Protein AF-S4MXN9-F1 (afdb_monomer_lite)

Sequence (369 aa):
MLCYDVYTMVGDQALLIYEQALRDRFMEWCAGTITFRLTQAPDVCYTVSSYDDVKKCADRMARQRAKLVVATHAIDFNGMLHGLRLWARAAGLLRGRRSRAVEDALAKLRNYVAHPSGHHVDTPVGAARMVRDLAELINQLWGQATPNGRLYPAPLRREIAVLSWNGSGRTRMEPADALTVPDPVEDQEDDEYQHVVVRAIPFVPGSRWDDAHWAEYDTRYETTRFPTDYLWGPGTREQARAWLEQERPEGDSVDFTDRVFL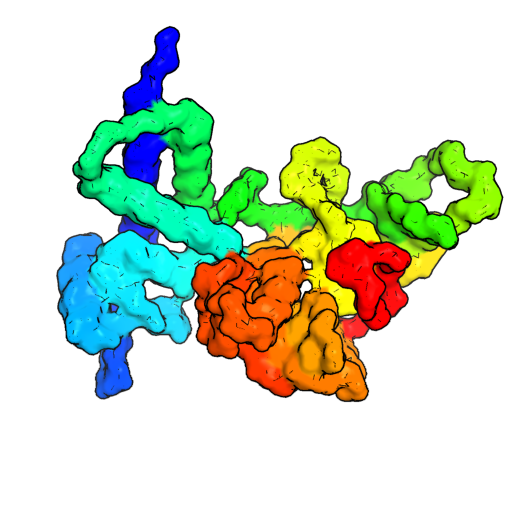VQDHERLLPPMRPAVAAGLPDNERVGIWHAVRADFPDDAFTHVRGSADRSAGHARRPGDCSACSAEVLGFGSYDEALRAAAAALGPIRAVQLPSVRLPSSTFWPDRP

Radius of gyration: 24.39 Å; chains: 1; bounding box: 67×42×76 Å

Secondary structure (DSSP, 8-state):
---HHHHHHHHHHHHHHHHHHHHHHHHHHHTTEEEEEETTEEEEEEE-SSHHHHHHHHHHHHHTT-EEEETTEEE---SSHHHHHHHHHHTT-S--STHHHHHHHHHHHHHHHHS--S-----HHHHHHHHHHHHHHHHHHTT-PBTT-SSSB--EEEEEEEEEEETT--EEEEEGGGGGS--TTTTSTT--EEEEEEEEPPP-TT-TT--TTGGG-BSSS--SSS--EEEEEEE-HHHHHHHHHHH-PPPEEE--SSEEEEEEEESEEPPPB-HHHHHT--GGGS-SEEEEEEESSHHHHHHHHHHHHTSSS----SSEE-SSSSEEEEEEESHHHHHHHHHHHHSSPPP------B-S--SS-TT--

pLDDT: mean 90.45, std 8.7, range [47.06, 98.56]

Structure (mmCIF, N/CA/C/O backbone):
data_AF-S4MXN9-F1
#
_entry.id   AF-S4MXN9-F1
#
loop_
_atom_site.group_PDB
_atom_site.id
_atom_site.type_symbol
_atom_site.label_atom_id
_atom_site.label_alt_id
_atom_site.label_comp_id
_atom_site.label_asym_id
_atom_site.label_entity_id
_atom_site.label_seq_id
_atom_site.pdbx_PDB_ins_code
_atom_site.Cartn_x
_atom_site.Cartn_y
_atom_site.Cartn_z
_atom_site.occupancy
_atom_site.B_iso_or_equiv
_atom_site.auth_seq_id
_atom_site.auth_comp_id
_atom_site.auth_asym_id
_atom_site.auth_atom_id
_atom_site.pdbx_PDB_model_num
ATOM 1 N N . MET A 1 1 ? -36.947 20.055 -9.563 1.00 50.12 1 MET A N 1
ATOM 2 C CA . MET A 1 1 ? -36.726 20.421 -8.149 1.00 50.12 1 MET A CA 1
ATOM 3 C C . MET A 1 1 ? -35.781 19.375 -7.571 1.00 50.12 1 MET A C 1
ATOM 5 O O . MET A 1 1 ? -36.172 18.220 -7.485 1.00 50.12 1 MET A O 1
ATOM 9 N N . LEU A 1 2 ? -34.511 19.716 -7.333 1.00 58.31 2 LEU A N 1
ATOM 10 C CA . LEU A 1 2 ? -33.557 18.790 -6.710 1.00 58.31 2 LEU A CA 1
ATOM 11 C C . LEU A 1 2 ? -33.886 18.742 -5.213 1.00 58.31 2 LEU A C 1
ATOM 13 O O . LEU A 1 2 ? -33.781 19.760 -4.536 1.00 58.31 2 LEU A O 1
ATOM 17 N N . CYS A 1 3 ? -34.360 17.597 -4.721 1.00 82.38 3 CYS A N 1
ATOM 18 C CA . CYS A 1 3 ? -34.706 17.412 -3.312 1.00 82.38 3 CYS A CA 1
ATOM 19 C C . CYS A 1 3 ? -33.425 17.159 -2.507 1.00 82.38 3 CYS A C 1
ATOM 21 O O . CYS A 1 3 ? -33.085 16.020 -2.198 1.00 82.38 3 CYS A O 1
ATOM 23 N N . TYR A 1 4 ? -32.667 18.229 -2.258 1.00 86.38 4 TYR A N 1
ATOM 24 C CA . TYR A 1 4 ? -31.385 18.168 -1.556 1.00 86.38 4 TYR A CA 1
ATOM 25 C C . TYR A 1 4 ? -31.504 17.564 -0.149 1.00 86.38 4 TYR A C 1
ATOM 27 O O . TYR A 1 4 ? -30.614 16.827 0.260 1.00 86.38 4 TYR A O 1
ATOM 35 N N . ASP A 1 5 ? -32.643 17.743 0.523 1.00 86.31 5 ASP A N 1
ATOM 36 C CA . ASP A 1 5 ? -32.915 17.153 1.840 1.00 86.31 5 ASP A CA 1
ATOM 37 C C . ASP A 1 5 ? -32.828 15.622 1.840 1.00 86.31 5 ASP A C 1
ATOM 39 O O . ASP A 1 5 ? -32.256 15.031 2.753 1.00 86.31 5 ASP A O 1
ATOM 43 N N . VAL A 1 6 ? -33.329 14.964 0.786 1.00 88.31 6 VAL A N 1
ATOM 44 C CA . VAL A 1 6 ? -33.250 13.499 0.661 1.00 88.31 6 VAL A CA 1
ATOM 45 C C . VAL A 1 6 ? -31.797 13.046 0.537 1.00 88.31 6 VAL A C 1
ATOM 47 O O . VAL A 1 6 ? -31.412 12.049 1.142 1.00 88.31 6 VAL A O 1
ATOM 50 N N . TYR A 1 7 ? -30.967 13.779 -0.208 1.00 89.00 7 TYR A N 1
ATOM 51 C CA . TYR A 1 7 ? -29.549 13.443 -0.347 1.00 89.00 7 TYR A CA 1
ATOM 52 C C . TYR A 1 7 ? -28.784 13.660 0.960 1.00 89.00 7 TYR A C 1
ATOM 54 O O . TYR A 1 7 ? -27.993 12.795 1.332 1.00 89.00 7 TYR A O 1
ATOM 62 N N . THR A 1 8 ? -29.080 14.738 1.693 1.00 87.56 8 THR A N 1
ATOM 63 C CA . THR A 1 8 ? -28.552 14.966 3.046 1.00 87.56 8 THR A CA 1
ATOM 64 C C . THR A 1 8 ? -28.902 13.806 3.975 1.00 87.56 8 THR A C 1
ATOM 66 O O . THR A 1 8 ? -28.012 13.228 4.593 1.00 87.56 8 THR A O 1
ATOM 69 N N . MET A 1 9 ? -30.172 13.384 4.006 1.00 89.25 9 MET A N 1
ATOM 70 C CA . MET A 1 9 ? -30.610 12.254 4.832 1.00 89.25 9 MET A CA 1
ATOM 71 C C . MET A 1 9 ? -29.883 10.951 4.477 1.00 89.25 9 MET A C 1
ATOM 73 O O . MET A 1 9 ? -29.493 10.201 5.369 1.00 89.25 9 MET A O 1
ATOM 77 N N . VAL A 1 10 ? -29.685 10.672 3.185 1.00 89.12 10 VAL A N 1
ATOM 78 C CA . VAL A 1 10 ? -28.957 9.476 2.730 1.00 89.12 10 VAL A CA 1
ATOM 79 C C . VAL A 1 10 ? -27.485 9.526 3.152 1.00 89.12 10 VAL A C 1
ATOM 81 O O . VAL A 1 10 ? -26.964 8.524 3.645 1.00 89.12 10 VAL A O 1
ATOM 84 N N . GLY A 1 11 ? -26.818 10.672 2.985 1.00 86.62 11 GLY A N 1
ATOM 85 C CA . GLY A 1 11 ? -25.425 10.862 3.399 1.00 86.62 11 GLY A CA 1
ATOM 86 C C . GLY A 1 11 ? -25.236 10.702 4.910 1.00 86.62 11 GLY A C 1
ATOM 87 O O . GLY A 1 11 ? -24.350 9.966 5.352 1.00 86.62 11 GLY A O 1
ATOM 88 N N . ASP A 1 12 ? -26.117 11.312 5.700 1.00 88.94 12 ASP A N 1
ATOM 89 C CA . ASP A 1 12 ? -26.099 11.229 7.161 1.00 88.94 12 ASP A CA 1
ATOM 90 C C . ASP A 1 12 ? -26.354 9.797 7.648 1.00 88.94 12 ASP A C 1
ATOM 92 O O . ASP A 1 12 ? -25.627 9.280 8.503 1.00 88.94 12 ASP A O 1
ATOM 96 N N . GLN A 1 13 ? -27.333 9.106 7.056 1.00 89.00 13 GLN A N 1
ATOM 97 C CA . GLN A 1 13 ? -27.624 7.713 7.388 1.00 89.00 13 GLN A CA 1
ATOM 98 C C . GLN A 1 13 ? -26.439 6.793 7.064 1.00 89.00 13 GLN A C 1
ATOM 100 O O . GLN A 1 13 ? -26.126 5.896 7.850 1.00 89.00 13 GLN A O 1
ATOM 105 N N . ALA A 1 14 ? -25.738 7.021 5.948 1.00 89.56 14 ALA A N 1
ATOM 106 C CA . ALA A 1 14 ? -24.536 6.264 5.604 1.00 89.56 14 ALA A CA 1
ATOM 107 C C . ALA A 1 14 ? -23.430 6.427 6.669 1.00 89.56 14 ALA A C 1
ATOM 109 O O . ALA A 1 14 ? -22.793 5.449 7.069 1.00 89.56 14 ALA A O 1
ATOM 110 N N . LEU A 1 15 ? -23.244 7.637 7.203 1.00 87.19 15 LEU A N 1
ATOM 111 C CA . LEU A 1 15 ? -22.280 7.895 8.279 1.00 87.19 15 LEU A CA 1
ATOM 112 C C . LEU A 1 15 ? -22.644 7.196 9.599 1.00 87.19 15 LEU A C 1
ATOM 114 O O . LEU A 1 15 ? -21.746 6.821 10.354 1.00 87.19 15 LEU A O 1
ATOM 118 N N . LEU A 1 16 ? -23.931 6.990 9.887 1.00 88.56 16 LEU A N 1
ATOM 119 C CA . LEU A 1 16 ? -24.368 6.212 11.053 1.00 88.56 16 LEU A CA 1
ATOM 120 C C . LEU A 1 16 ? -24.145 4.706 10.852 1.00 88.56 16 LEU A C 1
ATOM 122 O O . LEU A 1 16 ? -23.663 4.028 11.763 1.00 88.56 16 LEU A O 1
ATOM 126 N N . ILE A 1 17 ? -24.423 4.191 9.649 1.00 91.62 17 ILE A N 1
ATOM 127 C CA . ILE A 1 17 ? -24.182 2.782 9.293 1.00 91.62 17 ILE A CA 1
ATOM 128 C C . ILE A 1 17 ? -22.692 2.435 9.387 1.00 91.62 17 ILE A C 1
ATOM 130 O O . ILE A 1 17 ? -22.356 1.320 9.780 1.00 91.62 17 ILE A O 1
ATOM 134 N N . TYR A 1 18 ? -21.794 3.383 9.101 1.00 90.25 18 TYR A N 1
ATOM 135 C CA . TYR A 1 18 ? -20.351 3.180 9.235 1.00 90.25 18 TYR A CA 1
ATOM 136 C C . TYR A 1 18 ? -19.943 2.649 10.619 1.00 90.25 18 TYR A C 1
ATOM 138 O O . TYR A 1 18 ? -19.211 1.663 10.723 1.00 90.25 18 TYR A O 1
ATOM 146 N N . GLU A 1 19 ? -20.422 3.276 11.696 1.00 90.81 19 GLU A N 1
ATOM 147 C CA . GLU A 1 19 ? -20.102 2.797 13.040 1.00 90.81 19 GLU A CA 1
ATOM 148 C C . GLU A 1 19 ? -20.786 1.464 13.343 1.00 90.81 19 GLU A C 1
ATOM 150 O O . GLU A 1 19 ? -20.163 0.600 13.959 1.00 90.81 19 GLU A O 1
ATOM 155 N N . GLN A 1 20 ? -22.032 1.275 12.900 1.00 93.44 20 GLN A N 1
ATOM 156 C CA . GLN A 1 20 ? -22.745 0.016 13.107 1.00 93.44 20 GLN A CA 1
ATOM 157 C C . GLN A 1 20 ? -22.002 -1.163 12.462 1.00 93.44 20 GLN A C 1
ATOM 159 O O . GLN A 1 20 ? -21.755 -2.157 13.136 1.00 93.44 20 GLN A O 1
ATOM 164 N N . ALA A 1 21 ? -21.535 -1.011 11.220 1.00 95.44 21 ALA A N 1
ATOM 165 C CA . ALA A 1 21 ? -20.760 -2.034 10.521 1.00 95.44 21 ALA A CA 1
ATOM 166 C C . ALA A 1 21 ? -19.475 -2.420 11.275 1.00 95.44 21 ALA A C 1
ATOM 168 O O . ALA A 1 21 ? -19.132 -3.597 11.370 1.00 95.44 21 ALA A O 1
ATOM 169 N N . LEU A 1 22 ? -18.776 -1.440 11.859 1.00 96.00 22 LEU A N 1
ATOM 170 C CA . LEU A 1 22 ? -17.603 -1.703 12.695 1.00 96.00 22 LEU A CA 1
ATOM 171 C C . LEU A 1 22 ? -17.959 -2.456 13.983 1.00 96.00 22 LEU A C 1
ATOM 173 O O . LEU A 1 22 ? -17.208 -3.340 14.388 1.00 96.00 22 LEU A O 1
ATOM 177 N N . ARG A 1 23 ? -19.078 -2.113 14.632 1.00 96.38 23 ARG A N 1
ATOM 178 C CA . ARG A 1 23 ? -19.550 -2.799 15.847 1.00 96.38 23 ARG A CA 1
ATOM 179 C C . ARG A 1 23 ? -19.928 -4.245 15.557 1.00 96.38 23 ARG A C 1
ATOM 181 O O . ARG A 1 23 ? -19.491 -5.130 16.288 1.00 96.38 23 ARG A O 1
ATOM 188 N N . ASP A 1 24 ? -20.683 -4.478 14.489 1.00 97.00 24 ASP A N 1
ATOM 189 C CA . ASP A 1 24 ? -21.113 -5.817 14.081 1.00 97.00 24 ASP A CA 1
ATOM 190 C C . ASP A 1 24 ? -19.894 -6.690 13.781 1.00 97.00 24 ASP A C 1
ATOM 192 O O . ASP A 1 24 ? -19.731 -7.767 14.358 1.00 97.00 24 ASP A O 1
ATOM 196 N N . ARG A 1 25 ? -18.953 -6.164 12.986 1.00 97.50 25 ARG A N 1
ATOM 197 C CA . ARG A 1 25 ? -17.719 -6.884 12.675 1.00 97.50 25 ARG A CA 1
ATOM 198 C C . ARG A 1 25 ? -16.841 -7.122 13.907 1.00 97.50 25 ARG A C 1
ATOM 200 O O . ARG A 1 25 ? -16.201 -8.168 14.005 1.00 97.50 25 ARG A O 1
ATOM 207 N N . PHE A 1 26 ? -16.806 -6.186 14.857 1.00 97.81 26 PHE A N 1
ATOM 208 C CA . PHE A 1 26 ? -16.089 -6.360 16.124 1.00 97.81 26 PHE A CA 1
ATOM 209 C C . PHE A 1 26 ? -16.678 -7.502 16.956 1.00 97.81 26 PHE A C 1
ATOM 211 O O . PHE A 1 26 ? -15.925 -8.301 17.512 1.00 97.81 26 PHE A O 1
ATOM 218 N N . MET A 1 27 ? -18.008 -7.587 17.038 1.00 97.81 27 MET A N 1
ATOM 219 C CA . MET A 1 27 ? -18.694 -8.647 17.781 1.00 97.81 27 MET A CA 1
ATOM 220 C C . MET A 1 27 ? -18.463 -10.028 17.158 1.00 97.81 27 MET A C 1
ATOM 222 O O . MET A 1 27 ? -18.253 -10.993 17.891 1.00 97.81 27 MET A O 1
ATOM 226 N N . GLU A 1 28 ? -18.432 -10.122 15.824 1.00 96.94 28 GLU A N 1
ATOM 227 C CA . GLU A 1 28 ? -18.026 -11.352 15.130 1.00 96.94 28 GLU A CA 1
ATOM 228 C C . GLU A 1 28 ? -16.580 -11.741 15.468 1.00 96.94 28 GLU A C 1
ATOM 230 O O . GLU A 1 28 ? -16.302 -12.895 15.787 1.00 96.94 28 GLU A O 1
ATOM 235 N N . TRP A 1 29 ? -15.656 -10.776 15.425 1.00 96.38 29 TRP A N 1
ATOM 236 C CA . TRP A 1 29 ? -14.236 -11.012 15.687 1.00 96.38 29 TRP A CA 1
ATOM 237 C C . TRP A 1 29 ? -13.949 -11.439 17.128 1.00 96.38 29 TRP A C 1
ATOM 239 O O . TRP A 1 29 ? -13.137 -12.337 17.345 1.00 96.38 29 TRP A O 1
ATOM 249 N N . CYS A 1 30 ? -14.586 -10.803 18.115 1.00 94.94 30 CYS A N 1
ATOM 250 C CA . CYS A 1 30 ? -14.321 -11.112 19.518 1.00 94.94 30 CYS A CA 1
ATOM 251 C C . CYS A 1 30 ? -14.900 -12.471 19.933 1.00 94.94 30 CYS A C 1
ATOM 253 O O . CYS A 1 30 ? -14.472 -13.032 20.939 1.00 94.94 30 CYS A O 1
ATOM 255 N N . ALA A 1 31 ? -15.874 -13.001 19.180 1.00 95.12 31 ALA A N 1
ATOM 256 C CA . ALA A 1 31 ? -16.498 -14.302 19.422 1.00 95.12 31 ALA A CA 1
ATOM 257 C C . ALA A 1 31 ? -16.905 -14.512 20.900 1.00 95.12 31 ALA A C 1
ATOM 259 O O . ALA A 1 31 ? -16.759 -15.594 21.469 1.00 95.12 31 ALA A O 1
ATOM 260 N N . GLY A 1 32 ? -17.387 -13.441 21.539 1.00 95.62 32 GLY A N 1
ATOM 261 C CA . GLY A 1 32 ? -17.847 -13.435 22.927 1.00 95.62 32 GLY A CA 1
ATOM 262 C C . GLY A 1 32 ? -16.771 -13.197 23.992 1.00 95.62 32 GLY A C 1
ATOM 263 O O . GLY A 1 32 ? -17.100 -13.208 25.177 1.00 95.62 32 GLY A O 1
ATOM 264 N N . THR A 1 33 ? -15.505 -12.964 23.627 1.00 96.38 33 THR A N 1
ATOM 265 C CA . THR A 1 33 ? -14.423 -12.663 24.583 1.00 96.38 33 THR A CA 1
ATOM 266 C C . THR A 1 33 ? -13.528 -11.522 24.104 1.00 96.38 33 THR A C 1
ATOM 268 O O . THR A 1 33 ? -13.096 -11.486 22.959 1.00 96.38 33 THR A O 1
ATOM 271 N N . ILE A 1 34 ? -13.189 -10.595 25.002 1.00 96.38 34 ILE A N 1
ATOM 272 C CA . ILE A 1 34 ? -12.196 -9.541 24.746 1.00 96.38 34 ILE A CA 1
ATOM 273 C C . ILE A 1 34 ? -11.078 -9.579 25.785 1.00 96.38 34 ILE A C 1
ATOM 275 O O . ILE A 1 34 ? -11.330 -9.792 26.973 1.00 96.38 34 ILE A O 1
ATOM 279 N N . THR A 1 35 ? -9.846 -9.339 25.340 1.00 96.62 35 THR A N 1
ATOM 280 C CA . THR A 1 35 ? -8.643 -9.409 26.179 1.00 96.62 35 THR A CA 1
ATOM 281 C C . THR A 1 35 ? -7.969 -8.050 26.271 1.00 96.62 35 THR A C 1
ATOM 283 O O . THR A 1 35 ? -7.695 -7.411 25.256 1.00 96.62 35 THR A O 1
ATOM 286 N N . PHE A 1 36 ? -7.664 -7.618 27.492 1.00 96.50 36 PHE A N 1
ATOM 287 C CA . PHE A 1 36 ? -6.935 -6.383 27.757 1.00 96.50 36 PHE A CA 1
ATOM 288 C C . PHE A 1 36 ? -5.594 -6.658 28.428 1.00 96.50 36 PHE A C 1
ATOM 290 O O . PHE A 1 36 ? -5.508 -7.450 29.362 1.00 96.50 36 PHE A O 1
ATOM 297 N N . ARG A 1 37 ? -4.566 -5.936 27.989 1.00 95.19 37 ARG A N 1
ATOM 298 C CA . ARG A 1 37 ? -3.234 -5.915 28.584 1.00 95.19 37 ARG A CA 1
ATOM 299 C C . ARG A 1 37 ? -3.081 -4.728 29.513 1.00 95.19 37 ARG A C 1
ATOM 301 O O . ARG A 1 37 ? -3.303 -3.585 29.110 1.00 95.19 37 ARG A O 1
ATOM 308 N N . LEU A 1 38 ? -2.633 -4.997 30.732 1.00 91.12 38 LEU A N 1
ATOM 309 C CA . LEU A 1 38 ? -2.234 -3.978 31.697 1.00 91.12 38 LEU A CA 1
ATOM 310 C C . LEU A 1 38 ? -0.708 -3.842 31.706 1.00 91.12 38 LEU A C 1
ATOM 312 O O . LEU A 1 38 ? 0.014 -4.808 31.485 1.00 91.12 38 LEU A O 1
ATOM 316 N N . THR A 1 39 ? -0.200 -2.644 31.995 1.00 82.38 39 THR A N 1
ATOM 317 C CA . THR A 1 39 ? 1.239 -2.328 31.915 1.00 82.38 39 THR A CA 1
ATOM 318 C C . THR A 1 39 ? 2.124 -3.207 32.808 1.00 82.38 39 THR A C 1
ATOM 320 O O . THR A 1 39 ? 3.297 -3.394 32.506 1.00 82.38 39 THR A O 1
ATOM 323 N N . GLN A 1 40 ? 1.589 -3.724 33.917 1.00 80.50 40 GLN A N 1
ATOM 324 C CA . GLN A 1 40 ? 2.337 -4.514 34.906 1.00 80.50 40 GLN A CA 1
ATOM 325 C C . GLN A 1 40 ? 1.512 -5.673 35.486 1.00 80.50 40 GLN A C 1
ATOM 327 O O . GLN A 1 40 ? 1.754 -6.107 36.610 1.00 80.50 40 GLN A O 1
ATOM 332 N N . ALA A 1 41 ? 0.511 -6.158 34.752 1.00 83.06 41 ALA A N 1
ATOM 333 C CA . ALA A 1 41 ? -0.301 -7.287 35.190 1.00 83.06 41 ALA A CA 1
ATOM 334 C C . ALA A 1 41 ? -0.547 -8.255 34.025 1.00 83.06 41 ALA A C 1
ATOM 336 O O . ALA A 1 41 ? -0.415 -7.848 32.867 1.00 83.06 41 ALA A O 1
ATOM 337 N N . PRO A 1 42 ? -0.897 -9.520 34.319 1.00 87.81 42 PRO A N 1
ATOM 338 C CA . PRO A 1 42 ? -1.318 -10.467 33.297 1.00 87.81 42 PRO A CA 1
ATOM 339 C C . PRO A 1 42 ? -2.470 -9.916 32.454 1.00 87.81 42 PRO A C 1
ATOM 341 O O . PRO A 1 42 ? -3.274 -9.110 32.933 1.00 87.81 42 PRO A O 1
ATOM 344 N N . ASP A 1 43 ? -2.560 -10.386 31.212 1.00 92.56 43 ASP A N 1
ATOM 345 C CA . ASP A 1 43 ? -3.687 -10.078 30.336 1.00 92.56 43 ASP A CA 1
ATOM 346 C C . ASP A 1 43 ? -4.998 -10.571 30.991 1.00 92.56 43 ASP A C 1
ATOM 348 O O . ASP A 1 43 ? -5.062 -11.667 31.556 1.00 92.56 43 ASP A O 1
ATOM 352 N N . VAL A 1 44 ? -6.048 -9.747 30.941 1.00 94.12 44 VAL A N 1
ATOM 353 C CA . VAL A 1 44 ? -7.355 -10.024 31.555 1.00 94.12 44 VAL A CA 1
ATOM 354 C C . VAL A 1 44 ? -8.399 -10.222 30.464 1.00 94.12 44 VAL A C 1
ATOM 356 O O . VAL A 1 44 ? -8.552 -9.377 29.581 1.00 94.12 44 VAL A O 1
ATOM 359 N N . CYS A 1 45 ? -9.142 -11.324 30.548 1.00 95.00 45 CYS A N 1
ATOM 360 C CA . CYS A 1 45 ? -10.200 -11.676 29.605 1.00 95.00 45 CYS A CA 1
ATOM 361 C C . CYS A 1 45 ? -11.584 -11.384 30.193 1.00 95.00 45 CYS A C 1
ATOM 363 O O . CYS A 1 45 ? -11.845 -11.664 31.364 1.00 95.00 45 CYS A O 1
ATOM 365 N N . TYR A 1 46 ? -12.486 -10.870 29.362 1.00 95.56 46 TYR A N 1
ATOM 366 C CA . TYR A 1 46 ? -13.877 -10.613 29.716 1.00 95.56 46 TYR A CA 1
ATOM 367 C C . TYR A 1 46 ? -14.812 -11.259 28.706 1.00 95.56 46 TYR A C 1
ATOM 369 O O . TYR A 1 46 ? -14.656 -11.058 27.502 1.00 95.56 46 TYR A O 1
ATOM 377 N N . THR A 1 47 ? -15.812 -11.980 29.205 1.00 96.44 47 THR A N 1
ATOM 378 C CA . THR A 1 47 ? -16.931 -12.452 28.390 1.00 96.44 47 THR A CA 1
ATOM 379 C C . THR A 1 47 ? -17.872 -11.291 28.092 1.00 96.44 47 THR A C 1
ATOM 381 O O . THR A 1 47 ? -18.224 -10.524 28.990 1.00 96.44 47 THR A O 1
ATOM 384 N N . VAL A 1 48 ? -18.279 -11.165 26.835 1.00 96.69 48 VAL A N 1
ATOM 385 C CA . VAL A 1 48 ? -19.198 -10.134 26.350 1.00 96.69 48 VAL A CA 1
ATOM 386 C C . VAL A 1 48 ? -20.278 -10.789 25.499 1.00 96.69 48 VAL A C 1
ATOM 388 O O . VAL A 1 48 ? -19.990 -11.679 24.707 1.00 96.69 48 VAL A O 1
ATOM 391 N N . SER A 1 49 ? -21.527 -10.364 25.671 1.00 95.50 49 SER A N 1
ATOM 392 C CA . SER A 1 49 ? -22.672 -10.897 24.912 1.00 95.50 49 SER A CA 1
ATOM 393 C C . SER A 1 49 ? -23.310 -9.852 23.999 1.00 95.50 49 SER A C 1
ATOM 395 O O . SER A 1 49 ? -24.028 -10.182 23.060 1.00 95.50 49 SER A O 1
ATOM 397 N N . SER A 1 50 ? -23.017 -8.580 24.263 1.00 96.69 50 SER A N 1
ATOM 398 C CA . SER A 1 50 ? -23.515 -7.427 23.531 1.00 96.69 50 SER A CA 1
ATOM 399 C C . SER A 1 50 ? -22.422 -6.372 23.385 1.00 96.69 50 SER A C 1
ATOM 401 O O . SER A 1 50 ? -21.437 -6.355 24.132 1.00 96.69 50 SER A O 1
ATOM 403 N N . TYR A 1 51 ? -22.618 -5.436 22.458 1.00 96.12 51 TYR A N 1
ATOM 404 C CA . TYR A 1 51 ? -21.699 -4.309 22.323 1.00 96.12 51 TYR A CA 1
ATOM 405 C C . TYR A 1 51 ? -21.738 -3.366 23.542 1.00 96.12 51 TYR A C 1
ATOM 407 O O . TYR A 1 51 ? -20.732 -2.746 23.887 1.00 96.12 51 TYR A O 1
ATOM 415 N N . ASP A 1 52 ? -22.857 -3.299 24.264 1.00 96.12 52 ASP A N 1
ATOM 416 C CA . ASP A 1 52 ? -22.943 -2.529 25.508 1.00 96.12 52 ASP A CA 1
ATOM 417 C C . ASP A 1 52 ? -22.027 -3.101 26.601 1.00 96.12 52 ASP A C 1
ATOM 419 O O . ASP A 1 52 ? -21.427 -2.341 27.369 1.00 96.12 52 ASP A O 1
ATOM 423 N N . ASP A 1 53 ? -21.854 -4.427 26.649 1.00 96.56 53 ASP A N 1
ATOM 424 C CA . ASP A 1 53 ? -20.885 -5.075 27.541 1.00 96.56 53 ASP A CA 1
ATOM 425 C C . ASP A 1 53 ? -19.453 -4.685 27.163 1.00 96.56 53 ASP A C 1
ATOM 427 O O . ASP A 1 53 ? -18.653 -4.316 28.032 1.00 96.56 53 ASP A O 1
ATOM 431 N N . VAL A 1 54 ? -19.148 -4.694 25.857 1.00 96.50 54 VAL A N 1
ATOM 432 C CA . VAL A 1 54 ? -17.859 -4.236 25.315 1.00 96.50 54 VAL A CA 1
ATOM 433 C C . VAL A 1 54 ? -17.595 -2.797 25.742 1.00 96.50 54 VAL A C 1
ATOM 435 O O . VAL A 1 54 ? -16.515 -2.499 26.254 1.00 96.50 54 VAL A O 1
ATOM 438 N N . LYS A 1 55 ? -18.582 -1.907 25.595 1.00 95.69 55 LYS A N 1
ATOM 439 C CA . LYS A 1 55 ? -18.449 -0.490 25.937 1.00 95.69 55 LYS A CA 1
ATOM 440 C C . LYS A 1 55 ? -18.187 -0.278 27.428 1.00 95.69 55 LYS A C 1
ATOM 442 O O . LYS A 1 55 ? -17.230 0.411 27.784 1.00 95.69 55 LYS A O 1
ATOM 447 N N . LYS A 1 56 ? -18.973 -0.918 28.301 1.00 95.25 56 LYS A N 1
ATOM 448 C CA . LYS A 1 56 ? -18.781 -0.864 29.763 1.00 95.25 56 LYS A CA 1
ATOM 449 C C . LYS A 1 56 ? -17.402 -1.383 30.168 1.00 95.25 56 LYS A C 1
ATOM 451 O O . LYS A 1 56 ? -16.739 -0.793 31.024 1.00 95.25 56 LYS A O 1
ATOM 456 N N . CYS A 1 57 ? -16.958 -2.477 29.549 1.00 95.00 57 CYS A N 1
ATOM 457 C CA . CYS A 1 57 ? -15.637 -3.033 29.801 1.00 95.00 57 CYS A CA 1
ATOM 458 C C . CYS A 1 57 ? -14.531 -2.075 29.345 1.00 95.00 57 CYS A C 1
ATOM 460 O O . CYS A 1 57 ? -13.629 -1.778 30.128 1.00 95.00 57 CYS A O 1
ATOM 462 N N . ALA A 1 58 ? -14.627 -1.546 28.124 1.00 94.81 58 ALA A N 1
ATOM 463 C CA . ALA A 1 58 ? -13.663 -0.601 27.572 1.00 94.81 58 ALA A CA 1
ATOM 464 C C . ALA A 1 58 ? -13.546 0.667 28.431 1.00 94.81 58 ALA A C 1
ATOM 466 O O . ALA A 1 58 ? -12.436 1.102 28.716 1.00 94.81 58 ALA A O 1
ATOM 467 N N . ASP A 1 59 ? -14.657 1.214 28.931 1.00 93.81 59 ASP A N 1
ATOM 468 C CA . ASP A 1 59 ? -14.637 2.389 29.814 1.00 93.81 59 ASP A CA 1
ATOM 469 C C . ASP A 1 59 ? -13.911 2.125 31.135 1.00 93.81 59 ASP A C 1
ATOM 471 O O . ASP A 1 59 ? -13.148 2.967 31.619 1.00 93.81 59 ASP A O 1
ATOM 475 N N . ARG A 1 60 ? -14.111 0.941 31.720 1.00 92.62 60 ARG A N 1
ATOM 476 C CA . ARG A 1 60 ? -13.382 0.518 32.921 1.00 92.62 60 ARG A CA 1
ATOM 477 C C . ARG A 1 60 ? -11.889 0.344 32.632 1.00 92.62 60 ARG A C 1
ATOM 479 O O . ARG A 1 60 ? -11.063 0.789 33.425 1.00 92.62 60 ARG A O 1
ATOM 486 N N . MET A 1 61 ? -11.550 -0.277 31.506 1.00 93.00 61 MET A N 1
ATOM 487 C CA . MET A 1 61 ? -10.172 -0.579 31.104 1.00 93.00 61 MET A CA 1
ATOM 488 C C . MET A 1 61 ? -9.383 0.671 30.706 1.00 93.00 61 MET A C 1
ATOM 490 O O . MET A 1 61 ? -8.227 0.818 31.100 1.00 93.00 61 MET A O 1
ATOM 494 N N . ALA A 1 62 ? -10.021 1.633 30.037 1.00 88.81 62 ALA A N 1
ATOM 495 C CA . ALA A 1 62 ? -9.409 2.910 29.684 1.00 88.81 62 ALA A CA 1
ATOM 496 C C . ALA A 1 62 ? -8.948 3.692 30.928 1.00 88.81 62 ALA A C 1
ATOM 498 O O . ALA A 1 62 ? -7.856 4.262 30.933 1.00 88.81 62 ALA A O 1
ATOM 499 N N . ARG A 1 63 ? -9.718 3.656 32.029 1.00 89.81 63 ARG A N 1
ATOM 500 C CA . ARG A 1 63 ? -9.319 4.268 33.317 1.00 89.81 63 ARG A CA 1
ATOM 501 C C . ARG A 1 63 ? -8.076 3.617 33.921 1.00 89.81 63 ARG A C 1
ATOM 503 O O . ARG A 1 63 ? -7.311 4.283 34.609 1.00 89.81 63 ARG A O 1
ATOM 510 N N . GLN A 1 64 ? -7.873 2.332 33.648 1.00 90.62 64 GLN A N 1
ATOM 511 C CA . GLN A 1 64 ? -6.700 1.570 34.076 1.00 90.62 64 GLN A CA 1
ATOM 512 C C . GLN A 1 64 ? -5.546 1.652 33.066 1.00 90.62 64 GLN A C 1
ATOM 514 O O . GLN A 1 64 ? -4.523 0.999 33.259 1.00 90.62 64 GLN A O 1
ATOM 519 N N . ARG A 1 65 ? -5.697 2.451 31.996 1.00 90.44 65 ARG A N 1
ATOM 520 C CA . ARG A 1 65 ? -4.755 2.543 30.869 1.00 90.44 65 ARG A CA 1
ATOM 521 C C . ARG A 1 65 ? -4.439 1.176 30.252 1.00 90.44 65 ARG A C 1
ATOM 523 O O . ARG A 1 65 ? -3.339 0.961 29.745 1.00 90.44 65 ARG A O 1
ATOM 530 N N . ALA A 1 66 ? -5.395 0.254 30.326 1.00 93.62 66 ALA A N 1
ATOM 531 C CA . ALA A 1 66 ? -5.270 -1.058 29.727 1.00 93.62 66 ALA A CA 1
ATOM 532 C C . ALA A 1 66 ? -5.531 -0.972 28.218 1.00 93.62 66 ALA A C 1
ATOM 534 O O . ALA A 1 66 ? -6.336 -0.161 27.755 1.00 93.62 66 ALA A O 1
ATOM 535 N N . LYS A 1 67 ? -4.845 -1.822 27.458 1.00 95.81 67 LYS A N 1
ATOM 536 C CA . LYS A 1 67 ? -4.878 -1.840 25.994 1.00 95.81 67 LYS A CA 1
ATOM 537 C C . LYS A 1 67 ? -5.578 -3.088 25.486 1.00 95.81 67 LYS A C 1
ATOM 539 O O . LYS A 1 67 ? -5.321 -4.167 26.005 1.00 95.81 67 LYS A O 1
ATOM 544 N N . LEU A 1 68 ? -6.434 -2.962 24.476 1.00 97.06 68 LEU A N 1
ATOM 545 C CA . LEU A 1 68 ? -7.047 -4.121 23.829 1.00 97.06 68 LEU A CA 1
ATOM 546 C C . LEU A 1 68 ? -5.961 -4.905 23.085 1.00 97.06 68 LEU A C 1
ATOM 548 O O . LEU A 1 68 ? -5.197 -4.324 22.312 1.00 97.06 68 LEU A O 1
ATOM 552 N N . VAL A 1 69 ? -5.900 -6.213 23.319 1.00 96.00 69 VAL A N 1
ATOM 553 C CA . VAL A 1 69 ? -4.977 -7.115 22.627 1.00 96.00 69 VAL A CA 1
ATOM 554 C C . VAL A 1 69 ? -5.610 -7.557 21.310 1.00 96.00 69 VAL A C 1
ATOM 556 O O . VAL A 1 69 ? -6.722 -8.080 21.290 1.00 96.00 69 VAL A O 1
ATOM 559 N N . VAL A 1 70 ? -4.898 -7.339 20.206 1.00 94.69 70 VAL A N 1
ATOM 560 C CA . VAL A 1 70 ? -5.325 -7.685 18.846 1.00 94.69 70 VAL A CA 1
ATOM 561 C C . VAL A 1 70 ? -4.174 -8.411 18.162 1.00 94.69 70 VAL A C 1
ATOM 563 O O . VAL A 1 70 ? -3.212 -7.785 17.717 1.00 94.69 70 VAL A O 1
ATOM 566 N N . ALA A 1 71 ? -4.255 -9.743 18.111 1.00 87.88 71 ALA A N 1
ATOM 567 C CA . ALA A 1 71 ? -3.145 -10.600 17.695 1.00 87.88 71 ALA A CA 1
ATOM 568 C C . ALA A 1 71 ? -1.847 -10.246 18.456 1.00 87.88 71 ALA A C 1
ATOM 570 O O . ALA A 1 71 ? -1.783 -10.404 19.674 1.00 87.88 71 ALA A O 1
ATOM 571 N N . THR A 1 72 ? -0.821 -9.746 17.765 1.00 84.00 72 THR A N 1
ATOM 572 C CA . THR A 1 72 ? 0.465 -9.330 18.352 1.00 84.00 72 THR A CA 1
ATOM 573 C C . THR A 1 72 ? 0.485 -7.879 18.845 1.00 84.00 72 THR A C 1
ATOM 575 O O . THR A 1 72 ? 1.452 -7.461 19.483 1.00 84.00 72 THR A O 1
ATOM 578 N N . HIS A 1 73 ? -0.572 -7.106 18.592 1.00 88.94 73 HIS A N 1
ATOM 579 C CA . HIS A 1 73 ? -0.657 -5.687 18.925 1.00 88.94 73 HIS A CA 1
ATOM 580 C C . HIS A 1 73 ? -1.426 -5.449 20.228 1.00 88.94 73 HIS A C 1
ATOM 582 O O . HIS A 1 73 ? -2.319 -6.207 20.602 1.00 88.94 73 HIS A O 1
ATOM 588 N N . ALA A 1 74 ? -1.099 -4.349 20.906 1.00 92.69 74 ALA A N 1
ATOM 589 C CA . ALA A 1 74 ? -1.868 -3.826 22.030 1.00 92.69 74 ALA A CA 1
ATOM 590 C C . ALA A 1 74 ? -2.215 -2.362 21.744 1.00 92.69 74 ALA A C 1
ATOM 592 O O . ALA A 1 74 ? -1.318 -1.520 21.641 1.00 92.69 74 ALA A O 1
ATOM 593 N N . ILE A 1 75 ? -3.504 -2.064 21.609 1.00 94.25 75 ILE A N 1
ATOM 594 C CA . ILE A 1 75 ? -3.999 -0.756 21.164 1.00 94.25 75 ILE A CA 1
ATOM 595 C C . ILE A 1 75 ? -4.840 -0.064 22.230 1.00 94.25 75 ILE A C 1
ATOM 597 O O . ILE A 1 75 ? -5.472 -0.706 23.069 1.00 94.25 75 ILE A O 1
ATOM 601 N N . ASP A 1 76 ? -4.891 1.261 22.166 1.00 93.88 76 ASP A N 1
ATOM 602 C CA . ASP A 1 76 ? -5.851 2.019 22.958 1.00 93.88 76 ASP A CA 1
ATOM 603 C C . ASP A 1 76 ? -7.266 1.764 22.420 1.00 93.88 76 ASP A C 1
ATOM 605 O O . ASP A 1 76 ? -7.523 1.860 21.218 1.00 93.88 76 ASP A O 1
ATOM 609 N N . PHE A 1 77 ? -8.195 1.416 23.311 1.00 95.62 77 PHE A N 1
ATOM 610 C CA . PHE A 1 77 ? -9.557 1.058 22.929 1.00 95.62 77 PHE A CA 1
ATOM 611 C C . PHE A 1 77 ? -10.572 1.607 23.930 1.00 95.62 77 PHE A C 1
ATOM 613 O O . PHE A 1 77 ? -10.570 1.249 25.104 1.00 95.62 77 PHE A O 1
ATOM 620 N N . ASN A 1 78 ? -11.463 2.474 23.448 1.00 92.00 78 ASN A N 1
ATOM 621 C CA . ASN A 1 78 ? -12.488 3.147 24.254 1.00 92.00 78 ASN A CA 1
ATOM 622 C C . ASN A 1 78 ? -13.923 2.678 23.942 1.00 92.00 78 ASN A C 1
ATOM 624 O O . ASN A 1 78 ? -14.888 3.287 24.413 1.00 92.00 78 ASN A O 1
ATOM 628 N N . GLY A 1 79 ? -14.075 1.642 23.107 1.00 92.25 79 GLY A N 1
ATOM 629 C CA . GLY A 1 79 ? -15.376 1.141 22.653 1.00 92.25 79 GLY A CA 1
ATOM 630 C C . GLY A 1 79 ? -16.173 2.127 21.789 1.00 92.25 79 GLY A C 1
ATOM 631 O O . GLY A 1 79 ? -17.361 1.916 21.568 1.00 92.25 79 GLY A O 1
ATOM 632 N N . MET A 1 80 ? -15.552 3.210 21.317 1.00 92.00 80 MET A N 1
ATOM 633 C CA . MET A 1 80 ? -16.158 4.197 20.416 1.00 92.00 80 MET A CA 1
ATOM 634 C C . MET A 1 80 ? -15.574 4.056 19.011 1.00 92.00 80 MET A C 1
ATOM 636 O O . MET A 1 80 ? -14.576 3.363 18.820 1.00 92.00 80 MET A O 1
ATOM 640 N N . LEU A 1 81 ? -16.135 4.788 18.042 1.00 91.12 81 LEU A N 1
ATOM 641 C CA . LEU A 1 81 ? -15.682 4.791 16.647 1.00 91.12 81 LEU A CA 1
ATOM 642 C C . LEU A 1 81 ? -14.154 4.881 16.481 1.00 91.12 81 LEU A C 1
ATOM 644 O O . LEU A 1 81 ? -13.580 4.150 15.681 1.00 91.12 81 LEU A O 1
ATOM 648 N N . HIS A 1 82 ? -13.474 5.731 17.257 1.00 90.56 82 HIS A N 1
ATOM 649 C CA . HIS A 1 82 ? -12.011 5.814 17.217 1.00 90.56 82 HIS A CA 1
ATOM 650 C C . HIS A 1 82 ? -11.331 4.488 17.606 1.00 90.56 82 HIS A C 1
ATOM 652 O O . HIS A 1 82 ? -10.502 3.988 16.850 1.00 90.56 82 HIS A O 1
ATOM 658 N N . GLY A 1 83 ? -11.712 3.891 18.742 1.00 93.56 83 GLY A N 1
ATOM 659 C CA . GLY A 1 83 ? -11.183 2.597 19.179 1.00 93.56 83 GLY A CA 1
ATOM 660 C C . GLY A 1 83 ? -11.520 1.462 18.209 1.00 93.56 83 GLY A C 1
ATOM 661 O O . GLY A 1 83 ? -10.661 0.635 17.924 1.00 93.56 83 GLY A O 1
ATOM 662 N N . LEU A 1 84 ? -12.731 1.455 17.642 1.00 95.62 84 LEU A N 1
ATOM 663 C CA . LEU A 1 84 ? -13.134 0.494 16.611 1.00 95.62 84 LEU A CA 1
ATOM 664 C C . LEU A 1 84 ? -12.258 0.591 15.358 1.00 95.62 84 LEU A C 1
ATOM 666 O O . LEU A 1 84 ? -11.828 -0.421 14.824 1.00 95.62 84 LEU A O 1
ATOM 670 N N . ARG A 1 85 ? -11.927 1.796 14.898 1.00 93.75 85 ARG A N 1
ATOM 671 C CA . ARG A 1 85 ? -11.037 1.959 13.741 1.00 93.75 85 ARG A CA 1
ATOM 672 C C . ARG A 1 85 ? -9.609 1.502 14.019 1.00 93.75 85 ARG A C 1
ATOM 674 O O . ARG A 1 85 ? -9.008 0.850 13.167 1.00 93.75 85 ARG A O 1
ATOM 681 N N . LEU A 1 86 ? -9.075 1.828 15.200 1.00 93.06 86 LEU A N 1
ATOM 682 C CA . LEU A 1 86 ? -7.761 1.340 15.626 1.00 93.06 86 LEU A CA 1
ATOM 683 C C . LEU A 1 86 ? -7.739 -0.189 15.683 1.00 93.06 86 LEU A C 1
ATOM 685 O O . LEU A 1 86 ? -6.796 -0.803 15.191 1.00 93.06 86 LEU A O 1
ATOM 689 N N . TRP A 1 87 ? -8.802 -0.795 16.218 1.00 95.81 87 TRP A N 1
ATOM 690 C CA . TRP A 1 87 ? -8.983 -2.242 16.217 1.00 95.81 87 TRP A CA 1
ATOM 691 C C . TRP A 1 87 ? -9.004 -2.808 14.798 1.00 95.81 87 TRP A C 1
ATOM 693 O O . TRP A 1 87 ? -8.213 -3.698 14.501 1.00 95.81 87 TRP A O 1
ATOM 703 N N . ALA A 1 88 ? -9.843 -2.274 13.910 1.00 95.31 88 ALA A N 1
ATOM 704 C CA . ALA A 1 88 ? -9.991 -2.802 12.560 1.00 95.31 88 ALA A CA 1
ATOM 705 C C . ALA A 1 88 ? -8.669 -2.739 11.772 1.00 95.31 88 ALA A C 1
ATOM 707 O O . ALA A 1 88 ? -8.356 -3.658 11.019 1.00 95.31 88 ALA A O 1
ATOM 708 N N . ARG A 1 89 ? -7.840 -1.708 11.991 1.00 92.75 89 ARG A N 1
ATOM 709 C CA . ARG A 1 89 ? -6.479 -1.644 11.429 1.00 92.75 89 ARG A CA 1
ATOM 710 C C . ARG A 1 89 ? -5.517 -2.633 12.073 1.00 92.75 89 ARG A C 1
ATOM 712 O O . ARG A 1 89 ? -4.818 -3.339 11.355 1.00 92.75 89 ARG A O 1
ATOM 719 N N . ALA A 1 90 ? -5.498 -2.730 13.401 1.00 92.56 90 ALA A N 1
ATOM 720 C CA . ALA A 1 90 ? -4.639 -3.684 14.105 1.00 92.56 90 ALA A CA 1
ATOM 721 C C . ALA A 1 90 ? -4.985 -5.150 13.782 1.00 92.56 90 ALA A C 1
ATOM 723 O O . ALA A 1 90 ? -4.104 -6.007 13.790 1.00 92.56 90 ALA A O 1
ATOM 724 N N . ALA A 1 91 ? -6.253 -5.427 13.468 1.00 93.31 91 ALA A N 1
ATOM 725 C CA . ALA A 1 91 ? -6.745 -6.727 13.022 1.00 93.31 91 ALA A CA 1
ATOM 726 C C . ALA A 1 91 ? -6.487 -6.997 11.525 1.00 93.31 91 ALA A C 1
ATOM 728 O O . ALA A 1 91 ? -6.859 -8.058 11.033 1.00 93.31 91 ALA A O 1
ATOM 729 N N . GLY A 1 92 ? -5.884 -6.052 10.792 1.00 90.81 92 GLY A N 1
ATOM 730 C CA . GLY A 1 92 ? -5.622 -6.176 9.355 1.00 90.81 92 GLY A CA 1
ATOM 731 C C . GLY A 1 92 ? -6.873 -6.091 8.475 1.00 90.81 92 GLY A C 1
ATOM 732 O O . GLY A 1 92 ? -6.817 -6.447 7.302 1.00 90.81 92 GLY A O 1
ATOM 733 N N . LEU A 1 93 ? -8.006 -5.631 9.017 1.00 93.50 93 LEU A N 1
ATOM 734 C CA . LEU A 1 93 ? -9.262 -5.511 8.275 1.00 93.50 93 LEU A CA 1
ATOM 735 C C . LEU A 1 93 ? -9.276 -4.263 7.395 1.00 93.50 93 LEU A C 1
ATOM 737 O O . LEU A 1 93 ? -9.800 -4.319 6.294 1.00 93.50 93 LEU A O 1
ATOM 741 N N . LEU A 1 94 ? -8.689 -3.151 7.846 1.00 92.81 94 LEU A N 1
ATOM 742 C CA . LEU A 1 94 ? -8.565 -1.922 7.055 1.00 92.81 94 LEU A CA 1
ATOM 743 C C . LEU A 1 94 ? -7.127 -1.750 6.564 1.00 92.81 94 LEU A C 1
ATOM 745 O O . LEU A 1 94 ? -6.203 -1.636 7.372 1.00 92.81 94 LEU A O 1
ATOM 749 N N . ARG A 1 95 ? -6.962 -1.679 5.243 1.00 91.31 95 ARG A N 1
ATOM 750 C CA . ARG A 1 95 ? -5.663 -1.568 4.566 1.00 91.31 95 ARG A CA 1
ATOM 751 C C . ARG A 1 95 ? -5.484 -0.240 3.843 1.00 91.31 95 ARG A C 1
ATOM 753 O O . ARG A 1 95 ? -6.422 0.548 3.695 1.00 91.31 95 ARG A O 1
ATOM 760 N N . GLY A 1 96 ? -4.268 -0.016 3.385 1.00 93.00 96 GLY A N 1
ATOM 761 C CA . GLY A 1 96 ? -3.818 1.187 2.721 1.00 93.00 96 GLY A CA 1
ATOM 762 C C . GLY A 1 96 ? -3.495 2.306 3.703 1.00 93.00 96 GLY A C 1
ATOM 763 O O . GLY A 1 96 ? -4.155 2.490 4.738 1.00 93.00 96 GLY A O 1
ATOM 764 N N . ARG A 1 97 ? -2.476 3.092 3.367 1.00 93.19 97 ARG A N 1
ATOM 765 C CA . ARG A 1 97 ? -2.055 4.258 4.147 1.00 93.19 97 ARG A CA 1
ATOM 766 C C . ARG A 1 97 ? -2.809 5.519 3.761 1.00 93.19 97 ARG A C 1
ATOM 768 O O . ARG A 1 97 ? -3.155 6.289 4.657 1.00 93.19 97 ARG A O 1
ATOM 775 N N . ARG A 1 98 ? -3.160 5.708 2.486 1.00 91.44 98 ARG A N 1
ATOM 776 C CA . ARG A 1 98 ? -3.944 6.872 2.029 1.00 91.44 98 ARG A CA 1
ATOM 777 C C . ARG A 1 98 ? -5.406 6.825 2.478 1.00 91.44 98 ARG A C 1
ATOM 779 O O . ARG A 1 98 ? -6.017 7.876 2.676 1.00 91.44 98 ARG A O 1
ATOM 786 N N . SER A 1 99 ? -5.967 5.635 2.705 1.00 91.44 99 SER A N 1
ATOM 787 C CA . SER A 1 99 ? -7.337 5.475 3.220 1.00 91.44 99 SER A CA 1
ATOM 788 C C . SER A 1 99 ? -7.501 6.042 4.639 1.00 91.44 99 SER A C 1
ATOM 790 O O . SER A 1 99 ? -8.579 6.533 4.969 1.00 91.44 99 SER A O 1
ATOM 792 N N . ARG A 1 100 ? -6.428 6.105 5.448 1.00 90.44 100 ARG A N 1
ATOM 793 C CA . ARG A 1 100 ? -6.441 6.627 6.834 1.00 90.44 100 ARG A CA 1
ATOM 794 C C . ARG A 1 100 ? -7.013 8.036 6.936 1.00 90.44 100 ARG A C 1
ATOM 796 O O . ARG A 1 100 ? -7.867 8.296 7.780 1.00 90.44 100 ARG A O 1
ATOM 803 N N . ALA A 1 101 ? -6.578 8.931 6.049 1.00 87.19 101 ALA A N 1
ATOM 804 C CA . ALA A 1 101 ? -7.037 10.317 6.042 1.00 87.19 101 ALA A CA 1
ATOM 805 C C . ALA A 1 101 ? -8.537 10.420 5.724 1.00 87.19 101 ALA A C 1
ATOM 807 O O . ALA A 1 101 ? -9.249 11.234 6.316 1.00 87.19 101 ALA A O 1
ATOM 808 N N . VAL A 1 102 ? -9.034 9.567 4.821 1.00 87.81 102 VAL A N 1
ATOM 809 C CA . VAL A 1 102 ? -10.464 9.511 4.500 1.00 87.81 102 VAL A CA 1
ATOM 810 C C . VAL A 1 102 ? -11.251 8.945 5.674 1.00 87.81 102 VAL A C 1
ATOM 812 O O . VAL A 1 102 ? -12.255 9.527 6.061 1.00 87.81 102 VAL A O 1
ATOM 815 N N . GLU A 1 103 ? -10.782 7.872 6.301 1.00 89.50 103 GLU A N 1
ATOM 816 C CA . GLU A 1 103 ? -11.423 7.308 7.489 1.00 89.50 103 GLU A CA 1
ATOM 817 C C . GLU A 1 103 ? -11.490 8.314 8.657 1.00 89.50 103 GLU A C 1
ATOM 819 O O . GLU A 1 103 ? -12.480 8.350 9.394 1.00 89.50 103 GLU A O 1
ATOM 824 N N . ASP A 1 104 ? -10.454 9.142 8.836 1.00 87.44 104 ASP A N 1
ATOM 825 C CA . ASP A 1 104 ? -10.430 10.247 9.805 1.00 87.44 104 ASP A CA 1
ATOM 826 C C . ASP A 1 104 ? -11.456 11.323 9.474 1.00 87.44 104 ASP A C 1
ATOM 828 O O . ASP A 1 104 ? -12.165 11.794 10.369 1.00 87.44 104 ASP A O 1
ATOM 832 N N . ALA A 1 105 ? -11.579 11.684 8.198 1.00 87.12 105 ALA A N 1
ATOM 833 C CA . ALA A 1 105 ? -12.618 12.595 7.739 1.00 87.12 105 ALA A CA 1
ATOM 834 C C . ALA A 1 105 ? -14.021 12.009 7.975 1.00 87.12 105 ALA A C 1
ATOM 836 O O . ALA A 1 105 ? -14.870 12.691 8.545 1.00 87.12 105 ALA A O 1
ATOM 837 N N . LEU A 1 106 ? -14.247 10.734 7.639 1.00 87.19 106 LEU A N 1
ATOM 838 C CA . LEU A 1 106 ? -15.515 10.035 7.872 1.00 87.19 106 LEU A CA 1
ATOM 839 C C . LEU A 1 106 ? -15.878 9.991 9.358 1.00 87.19 106 LEU A C 1
ATOM 841 O O . LEU A 1 106 ? -17.024 10.236 9.720 1.00 87.19 106 LEU A O 1
ATOM 845 N N . ALA A 1 107 ? -14.906 9.757 10.243 1.00 86.12 107 ALA A N 1
ATOM 846 C CA . ALA A 1 107 ? -15.150 9.777 11.683 1.00 86.12 107 ALA A CA 1
ATOM 847 C C . ALA A 1 107 ? -15.549 11.170 12.200 1.00 86.12 107 ALA A C 1
ATOM 849 O O . ALA A 1 107 ? -16.441 11.283 13.044 1.00 86.12 107 ALA A O 1
ATOM 850 N N . LYS A 1 108 ? -14.928 12.238 11.680 1.00 86.44 108 LYS A N 1
ATOM 851 C CA . LYS A 1 108 ? -15.303 13.624 12.007 1.00 86.44 108 LYS A CA 1
ATOM 852 C C . LYS A 1 108 ? -16.708 13.956 11.503 1.00 86.44 108 LYS A C 1
ATOM 854 O O . LYS A 1 108 ? -17.499 14.505 12.266 1.00 86.44 108 LYS A O 1
ATOM 859 N N . LEU A 1 109 ? -17.028 13.577 10.265 1.00 85.00 109 LEU A N 1
ATOM 860 C CA . LEU A 1 109 ? -18.353 13.775 9.674 1.00 85.00 109 LEU A CA 1
ATOM 861 C C . LEU A 1 109 ? -19.433 13.009 10.443 1.00 85.00 109 LEU A C 1
ATOM 863 O O . LEU A 1 109 ? -20.450 13.590 10.803 1.00 85.00 109 LEU A O 1
ATOM 867 N N . ARG A 1 110 ? -19.184 11.746 10.806 1.00 87.81 110 ARG A N 1
ATOM 868 C CA . ARG A 1 110 ? -20.097 10.970 11.658 1.00 87.81 110 ARG A CA 1
ATOM 869 C C . ARG A 1 110 ? -20.361 11.681 12.983 1.00 87.81 110 ARG A C 1
ATOM 871 O O . ARG A 1 110 ? -21.500 11.725 13.436 1.00 87.81 110 ARG A O 1
ATOM 878 N N . ASN A 1 111 ? -19.328 12.220 13.634 1.00 85.31 111 ASN A N 1
ATOM 879 C CA . ASN A 1 111 ? -19.507 12.930 14.904 1.00 85.31 111 ASN A CA 1
ATOM 880 C C . ASN A 1 111 ? -20.317 14.219 14.748 1.00 85.31 111 ASN A C 1
ATOM 882 O O . ASN A 1 111 ? -21.096 14.538 15.641 1.00 85.31 111 ASN A O 1
ATOM 886 N N . TYR A 1 112 ? -20.164 14.922 13.624 1.00 83.69 112 TYR A N 1
ATOM 887 C CA . TYR A 1 112 ? -20.997 16.074 13.289 1.00 83.69 112 TYR A CA 1
ATOM 888 C C . TYR A 1 112 ? -22.472 15.674 13.126 1.00 83.69 112 TYR A C 1
ATOM 890 O O . TYR A 1 112 ? -23.335 16.296 13.734 1.00 83.69 112 TYR A O 1
ATOM 898 N N . VAL A 1 113 ? -22.756 14.583 12.405 1.00 83.56 113 VAL A N 1
ATOM 899 C CA . VAL A 1 113 ? -24.124 14.055 12.229 1.00 83.56 113 VAL A CA 1
ATOM 900 C C . VAL A 1 113 ? -24.744 13.597 13.553 1.00 83.56 113 VAL A C 1
ATOM 902 O O . VAL A 1 113 ? -25.920 13.838 13.804 1.00 83.56 113 VAL A O 1
ATOM 905 N N . ALA A 1 114 ? -23.965 12.964 14.433 1.00 80.38 114 ALA A N 1
ATOM 906 C CA . ALA A 1 114 ? -24.449 12.522 15.743 1.00 80.38 114 ALA A CA 1
ATOM 907 C C . ALA A 1 114 ? -24.714 13.684 16.723 1.00 80.38 114 ALA A C 1
ATOM 909 O O . ALA A 1 114 ? -25.486 13.531 17.672 1.00 80.38 114 ALA A O 1
ATOM 910 N N . HIS A 1 115 ? -24.062 14.832 16.514 1.00 83.19 115 HIS A N 1
ATOM 911 C CA . HIS A 1 115 ? -24.154 16.019 17.364 1.00 83.19 115 HIS A CA 1
ATOM 912 C C . HIS A 1 115 ? -24.329 17.282 16.505 1.00 83.19 115 HIS A C 1
ATOM 914 O O . HIS A 1 115 ? -23.420 18.118 16.448 1.00 83.19 115 HIS A O 1
ATOM 920 N N . PRO A 1 116 ? -25.478 17.424 15.822 1.00 78.06 116 PRO A N 1
ATOM 921 C CA . PRO A 1 116 ? -25.682 18.500 14.867 1.00 78.06 116 PRO A CA 1
ATOM 922 C C . PRO A 1 116 ? -25.685 19.855 15.580 1.00 78.06 116 PRO A C 1
ATOM 924 O O . PRO A 1 116 ? -26.425 20.072 16.540 1.00 78.06 116 PRO A O 1
ATOM 927 N N . SER A 1 117 ? -24.850 20.778 15.103 1.00 75.38 117 SER A N 1
ATOM 928 C CA . SER A 1 117 ? -24.763 22.157 15.607 1.00 75.38 117 SER A CA 1
ATOM 929 C C . SER A 1 117 ? -25.440 23.184 14.694 1.00 75.38 117 SER A C 1
ATOM 931 O O . SER A 1 117 ? -25.489 24.367 15.027 1.00 75.38 117 SER A O 1
ATOM 933 N N . GLY A 1 118 ? -25.976 22.749 13.551 1.00 75.94 118 GLY A N 1
ATOM 934 C CA . GLY A 1 118 ? -26.660 23.594 12.579 1.00 75.94 118 GLY A CA 1
ATOM 935 C C . GLY A 1 118 ? -27.260 22.781 11.434 1.00 75.94 118 GLY A C 1
ATOM 936 O O . GLY A 1 118 ? -27.090 21.567 11.369 1.00 75.94 118 GLY A O 1
ATOM 937 N N . HIS A 1 119 ? -27.976 23.464 10.543 1.00 78.25 119 HIS A N 1
ATOM 938 C CA . HIS A 1 119 ? -28.496 22.871 9.314 1.00 78.25 119 HIS A CA 1
ATOM 939 C C . HIS A 1 119 ? -27.381 22.767 8.264 1.00 78.25 119 HIS A C 1
ATOM 941 O O . HIS A 1 119 ? -26.697 23.758 7.997 1.00 78.25 119 HIS A O 1
ATOM 947 N N . HIS A 1 120 ? -27.222 21.594 7.649 1.00 83.12 120 HIS A N 1
ATOM 948 C CA . HIS A 1 120 ? -26.384 21.388 6.468 1.00 83.12 120 HIS A CA 1
ATOM 949 C C . HIS A 1 120 ? -27.197 20.780 5.328 1.00 83.12 120 HIS A C 1
ATOM 951 O O . HIS A 1 120 ? -28.255 20.186 5.533 1.00 83.12 120 HIS A O 1
ATOM 957 N N . VAL A 1 121 ? -26.681 20.950 4.114 1.00 84.94 121 VAL A N 1
ATOM 958 C CA . VAL A 1 121 ? -27.266 20.413 2.888 1.00 84.94 121 VAL A CA 1
ATOM 959 C C . VAL A 1 121 ? -26.172 19.674 2.130 1.00 84.94 121 VAL A C 1
ATOM 961 O O . VAL A 1 121 ? -25.117 20.253 1.863 1.00 84.94 121 VAL A O 1
ATOM 964 N N . ASP A 1 122 ? -26.413 18.411 1.782 1.00 83.56 122 ASP A N 1
ATOM 965 C CA . ASP A 1 122 ? -25.526 17.626 0.924 1.00 83.56 122 ASP A CA 1
ATOM 966 C C . ASP A 1 122 ? -26.015 17.635 -0.531 1.00 83.56 122 ASP A C 1
ATOM 968 O O . ASP A 1 122 ? -27.172 17.915 -0.842 1.00 83.56 122 ASP A O 1
ATOM 972 N N . THR A 1 123 ? -25.110 17.329 -1.453 1.00 88.12 123 THR A N 1
ATOM 973 C CA . THR A 1 123 ? -25.373 17.243 -2.889 1.00 88.12 123 THR A CA 1
ATOM 974 C C . THR A 1 123 ? -25.582 15.787 -3.317 1.00 88.12 123 THR A C 1
ATOM 976 O O . THR A 1 123 ? -25.040 14.880 -2.686 1.00 88.12 123 THR A O 1
ATOM 979 N N . PRO A 1 124 ? -26.263 15.525 -4.450 1.00 87.81 124 PRO A N 1
ATOM 980 C CA . PRO A 1 124 ? -26.399 14.166 -4.980 1.00 87.81 124 PRO A CA 1
ATOM 981 C C . PRO A 1 124 ? -25.054 13.446 -5.166 1.00 87.81 124 PRO A C 1
ATOM 983 O O . PRO A 1 124 ? -24.931 12.254 -4.895 1.00 87.81 124 PRO A O 1
ATOM 986 N N . VAL A 1 125 ? -24.025 14.181 -5.601 1.00 89.81 125 VAL A N 1
ATOM 987 C CA . VAL A 1 125 ? -22.669 13.650 -5.808 1.00 89.81 125 VAL A CA 1
ATOM 988 C C . VAL A 1 125 ? -21.982 13.336 -4.476 1.00 89.81 125 VAL A C 1
ATOM 990 O O . VAL A 1 125 ? -21.272 12.334 -4.386 1.00 89.81 125 VAL A O 1
ATOM 993 N N . GLY A 1 126 ? -22.191 14.171 -3.453 1.00 87.56 126 GLY A N 1
ATOM 994 C CA . GLY A 1 126 ? -21.690 13.950 -2.094 1.00 87.56 126 GLY A CA 1
ATOM 995 C C . GLY A 1 126 ? -22.293 12.695 -1.469 1.00 87.56 126 GLY A C 1
ATOM 996 O O . GLY A 1 126 ? -21.550 11.775 -1.121 1.00 87.56 126 GLY A O 1
ATOM 997 N N . ALA A 1 127 ? -23.623 12.593 -1.480 1.00 88.50 127 ALA A N 1
ATOM 998 C CA . ALA A 1 127 ? -24.350 11.440 -0.960 1.00 88.50 127 ALA A CA 1
ATOM 999 C C . ALA A 1 127 ? -23.963 10.137 -1.682 1.00 88.50 127 ALA A C 1
ATOM 1001 O O . ALA A 1 127 ? -23.632 9.141 -1.039 1.00 88.50 127 ALA A O 1
ATOM 1002 N N . ALA A 1 128 ? -23.910 10.141 -3.021 1.00 90.69 128 ALA A N 1
ATOM 1003 C CA . ALA A 1 128 ? -23.491 8.969 -3.793 1.00 90.69 128 ALA A CA 1
ATOM 1004 C C . ALA A 1 128 ? -22.043 8.549 -3.484 1.00 90.69 128 ALA A C 1
ATOM 1006 O O . ALA A 1 128 ? -21.743 7.357 -3.389 1.00 90.69 128 ALA A O 1
ATOM 1007 N N . ARG A 1 129 ? -21.135 9.517 -3.294 1.00 90.31 129 ARG A N 1
ATOM 1008 C CA . ARG A 1 129 ? -19.748 9.241 -2.897 1.00 90.31 129 ARG A CA 1
ATOM 1009 C C . ARG A 1 129 ? -19.677 8.640 -1.496 1.00 90.31 129 ARG A C 1
ATOM 1011 O O . ARG A 1 129 ? -18.935 7.682 -1.323 1.00 90.31 129 ARG A O 1
ATOM 1018 N N . MET A 1 130 ? -20.455 9.157 -0.546 1.00 90.62 130 MET A N 1
ATOM 1019 C CA . MET A 1 130 ? -20.521 8.642 0.823 1.00 90.62 130 MET A CA 1
ATOM 1020 C C . MET A 1 130 ? -21.017 7.194 0.857 1.00 90.62 130 MET A C 1
ATOM 1022 O O . MET A 1 130 ? -20.384 6.340 1.470 1.00 90.62 130 MET A O 1
ATOM 1026 N N . VAL A 1 131 ? -22.106 6.897 0.140 1.00 92.25 131 VAL A N 1
ATOM 1027 C CA . VAL A 1 131 ? -22.651 5.535 0.036 1.00 92.25 131 VAL A CA 1
ATOM 1028 C C . VAL A 1 131 ? -21.635 4.584 -0.594 1.00 92.25 131 VAL A C 1
ATOM 1030 O O . VAL A 1 131 ? -21.453 3.471 -0.106 1.00 92.25 131 VAL A O 1
ATOM 1033 N N . ARG A 1 132 ? -20.929 5.017 -1.646 1.00 92.50 132 ARG A N 1
ATOM 1034 C CA . ARG A 1 132 ? -19.872 4.209 -2.269 1.00 92.50 132 ARG A CA 1
ATOM 1035 C C . ARG A 1 132 ? -18.707 3.957 -1.313 1.00 92.50 132 ARG A C 1
ATOM 1037 O O . ARG A 1 132 ? -18.290 2.815 -1.174 1.00 92.50 132 ARG A O 1
ATOM 1044 N N . ASP A 1 133 ? -18.194 4.998 -0.660 1.00 92.06 133 ASP A N 1
ATOM 1045 C CA . ASP A 1 133 ? -17.084 4.882 0.289 1.00 92.06 133 ASP A CA 1
ATOM 1046 C C . ASP A 1 133 ? -17.463 3.962 1.473 1.00 92.06 133 ASP A C 1
ATOM 1048 O O . ASP A 1 133 ? -16.654 3.136 1.895 1.00 92.06 133 ASP A O 1
ATOM 1052 N N . LEU A 1 134 ? -18.712 4.036 1.953 1.00 92.69 134 LEU A N 1
ATOM 1053 C CA . LEU A 1 134 ? -19.257 3.118 2.956 1.00 92.69 134 LEU A CA 1
ATOM 1054 C C . LEU A 1 134 ? -19.322 1.673 2.446 1.00 92.69 134 LEU A C 1
ATOM 1056 O O . LEU A 1 134 ? -18.911 0.763 3.160 1.00 92.69 134 LEU A O 1
ATOM 1060 N N . ALA A 1 135 ? -19.830 1.450 1.232 1.00 93.62 135 ALA A N 1
ATOM 1061 C CA . ALA A 1 135 ? -19.915 0.113 0.649 1.00 93.62 135 ALA A CA 1
ATOM 1062 C C . ALA A 1 135 ? -18.524 -0.522 0.501 1.00 93.62 135 ALA A C 1
ATOM 1064 O O . ALA A 1 135 ? -18.334 -1.681 0.862 1.00 93.62 135 ALA A O 1
ATOM 1065 N N . GLU A 1 136 ? -17.534 0.252 0.044 1.00 94.94 136 GLU A N 1
ATOM 1066 C CA . GLU A 1 136 ? -16.143 -0.199 -0.026 1.00 94.94 136 GLU A CA 1
ATOM 1067 C C . GLU A 1 136 ? -15.589 -0.582 1.349 1.00 94.94 136 GLU A C 1
ATOM 1069 O O . GLU A 1 136 ? -14.899 -1.594 1.477 1.00 94.94 136 GLU A O 1
ATOM 1074 N N . LEU A 1 137 ? -15.900 0.207 2.379 1.00 93.56 137 LEU A N 1
ATOM 1075 C CA . LEU A 1 137 ? -15.465 -0.052 3.745 1.00 93.56 137 LEU A CA 1
ATOM 1076 C C . LEU A 1 137 ? -16.104 -1.315 4.324 1.00 93.56 137 LEU A C 1
ATOM 1078 O O . LEU A 1 137 ? -15.401 -2.129 4.915 1.00 93.56 137 LEU A O 1
ATOM 1082 N N . ILE A 1 138 ? -17.414 -1.495 4.145 1.00 94.38 138 ILE A N 1
ATOM 1083 C CA . ILE A 1 138 ? -18.122 -2.704 4.581 1.00 94.38 138 ILE A CA 1
ATOM 1084 C C . ILE A 1 138 ? -17.535 -3.924 3.873 1.00 94.38 138 ILE A C 1
ATOM 1086 O O . ILE A 1 138 ? -17.145 -4.876 4.539 1.00 94.38 138 ILE A O 1
ATOM 1090 N N . ASN A 1 139 ? -17.378 -3.887 2.549 1.00 95.00 139 ASN A N 1
ATOM 1091 C CA . ASN A 1 139 ? -16.754 -4.991 1.817 1.00 95.00 139 ASN A CA 1
ATOM 1092 C C . ASN A 1 139 ? -15.386 -5.342 2.421 1.00 95.00 139 ASN A C 1
ATOM 1094 O O . ASN A 1 139 ? -15.126 -6.500 2.751 1.00 95.00 139 ASN A O 1
ATOM 1098 N N . GLN A 1 140 ? -14.551 -4.328 2.654 1.00 94.56 140 GLN A N 1
ATOM 1099 C CA . GLN A 1 140 ? -13.211 -4.507 3.194 1.00 94.56 140 GLN A CA 1
ATOM 1100 C C . GLN A 1 140 ? -13.221 -5.074 4.628 1.00 94.56 140 GLN A C 1
ATOM 1102 O O . GLN A 1 140 ? -12.421 -5.958 4.934 1.00 94.56 140 GLN A O 1
ATOM 1107 N N . LEU A 1 141 ? -14.155 -4.654 5.490 1.00 95.19 141 LEU A N 1
ATOM 1108 C CA . LEU A 1 141 ? -14.325 -5.215 6.837 1.00 95.19 141 LEU A CA 1
ATOM 1109 C C . LEU A 1 141 ? -14.643 -6.719 6.816 1.00 95.19 141 LEU A C 1
ATOM 1111 O O . LEU A 1 141 ? -14.152 -7.455 7.676 1.00 95.19 141 LEU A O 1
ATOM 1115 N N . TRP A 1 142 ? -15.401 -7.188 5.822 1.00 95.25 142 TRP A N 1
ATOM 1116 C CA . TRP A 1 142 ? -15.696 -8.611 5.591 1.00 95.25 142 TRP A CA 1
ATOM 1117 C C . TRP A 1 142 ? -14.689 -9.298 4.648 1.00 95.25 142 TRP A C 1
ATOM 1119 O O . TRP A 1 142 ? -14.930 -10.405 4.168 1.00 95.25 142 TRP A O 1
ATOM 1129 N N . GLY A 1 143 ? -13.523 -8.682 4.424 1.00 91.88 143 GLY A N 1
ATOM 1130 C CA . GLY A 1 143 ? -12.401 -9.282 3.696 1.00 91.88 143 GLY A CA 1
ATOM 1131 C C . GLY A 1 143 ? -12.544 -9.271 2.174 1.00 91.88 143 GLY A C 1
ATOM 1132 O O . GLY A 1 143 ? -11.799 -9.967 1.489 1.00 91.88 143 GLY A O 1
ATOM 1133 N N . GLN A 1 144 ? -13.483 -8.496 1.633 1.00 92.31 144 GLN A N 1
ATOM 1134 C CA . GLN A 1 144 ? -13.687 -8.334 0.198 1.00 92.31 144 GLN A CA 1
ATOM 1135 C C . GLN A 1 144 ? -13.129 -6.991 -0.266 1.00 92.31 144 GLN A C 1
ATOM 1137 O O . GLN A 1 144 ? -13.647 -5.921 0.048 1.00 92.31 144 GLN A O 1
ATOM 1142 N N . ALA A 1 145 ? -12.065 -7.041 -1.056 1.00 88.19 145 ALA A N 1
ATOM 1143 C CA . ALA A 1 145 ? -11.581 -5.857 -1.739 1.00 88.19 145 ALA A CA 1
ATOM 1144 C C . ALA A 1 145 ? -12.554 -5.444 -2.852 1.00 88.19 145 ALA A C 1
ATOM 1146 O O . ALA A 1 145 ? -13.096 -6.297 -3.552 1.00 88.19 145 ALA A O 1
ATOM 1147 N N . THR A 1 146 ? -12.764 -4.142 -3.056 1.00 91.38 146 THR A N 1
ATOM 1148 C CA . THR A 1 146 ? -13.757 -3.683 -4.037 1.00 91.38 146 THR A CA 1
ATOM 1149 C C . THR A 1 146 ? -13.120 -3.519 -5.420 1.00 91.38 146 THR A C 1
ATOM 1151 O O . THR A 1 146 ? -12.179 -2.727 -5.554 1.00 91.38 146 THR A O 1
ATOM 1154 N N . PRO A 1 147 ? -13.608 -4.206 -6.472 1.00 88.56 147 PRO A N 1
ATOM 1155 C CA . PRO A 1 147 ? -13.145 -3.985 -7.840 1.00 88.56 147 PRO A CA 1
ATOM 1156 C C . PRO A 1 147 ? -13.269 -2.510 -8.218 1.00 88.56 147 PRO A C 1
ATOM 1158 O O . PRO A 1 147 ? -14.330 -1.910 -8.058 1.00 88.56 147 PRO A O 1
ATOM 1161 N N . ASN A 1 148 ? -12.174 -1.903 -8.680 1.00 83.25 148 ASN A N 1
ATOM 1162 C CA . ASN A 1 148 ? -12.101 -0.465 -8.974 1.00 83.25 148 ASN A CA 1
ATOM 1163 C C . ASN A 1 148 ? -12.455 0.462 -7.783 1.00 83.25 148 ASN A C 1
ATOM 1165 O O . ASN A 1 148 ? -12.693 1.659 -7.973 1.00 83.25 148 ASN A O 1
ATOM 1169 N N . GLY A 1 149 ? -12.459 -0.056 -6.550 1.00 89.19 149 GLY A N 1
ATOM 1170 C CA . GLY A 1 149 ? -12.781 0.688 -5.330 1.00 89.19 149 GLY A CA 1
ATOM 1171 C C . GLY A 1 149 ? -11.754 1.774 -5.041 1.00 89.19 149 GLY A C 1
ATOM 1172 O O . GLY A 1 149 ? -10.559 1.549 -5.174 1.00 89.19 149 GLY A O 1
ATOM 1173 N N . ARG A 1 150 ? -12.185 2.996 -4.737 1.00 88.38 150 ARG A N 1
ATOM 1174 C CA . ARG A 1 150 ? -11.317 4.160 -4.491 1.00 88.38 150 ARG A CA 1
ATOM 1175 C C . ARG A 1 150 ? -10.490 4.051 -3.210 1.00 88.38 150 ARG A C 1
ATOM 1177 O O . ARG A 1 150 ? -9.343 4.487 -3.211 1.00 88.38 150 ARG A O 1
ATOM 1184 N N . LEU A 1 151 ? -11.091 3.555 -2.135 1.00 90.31 151 LEU A N 1
ATOM 1185 C CA . LEU A 1 151 ? -10.512 3.485 -0.795 1.00 90.31 151 LEU A CA 1
ATOM 1186 C C . LEU A 1 151 ? -9.836 2.147 -0.540 1.00 90.31 151 LEU A C 1
ATOM 1188 O O . LEU A 1 151 ? -8.719 2.125 -0.028 1.00 90.31 151 LEU A O 1
ATOM 1192 N N . TYR A 1 152 ? -10.496 1.057 -0.931 1.00 92.44 152 TYR A N 1
ATOM 1193 C CA . TYR A 1 152 ? -10.006 -0.306 -0.717 1.00 92.44 152 TYR A CA 1
ATOM 1194 C C . TYR A 1 152 ? -10.027 -1.110 -2.030 1.00 92.44 152 TYR A C 1
ATOM 1196 O O . TYR A 1 152 ? -10.801 -2.064 -2.175 1.00 92.44 152 TYR A O 1
ATOM 1204 N N . PRO A 1 153 ? -9.199 -0.715 -3.015 1.00 92.12 153 PRO A N 1
ATOM 1205 C CA . PRO A 1 153 ? -9.186 -1.302 -4.353 1.00 92.12 153 PRO A CA 1
ATOM 1206 C C . PRO A 1 153 ? -8.774 -2.765 -4.346 1.00 92.12 153 PRO A C 1
ATOM 1208 O O . PRO A 1 153 ? -7.751 -3.114 -3.763 1.00 92.12 153 PRO A O 1
ATOM 1211 N N . ALA A 1 154 ? -9.509 -3.618 -5.055 1.00 92.50 154 ALA A N 1
ATOM 1212 C CA . ALA A 1 154 ? -9.035 -4.958 -5.391 1.00 92.50 154 ALA A CA 1
ATOM 1213 C C . ALA A 1 154 ? -7.613 -4.928 -5.981 1.00 92.50 154 ALA A C 1
ATOM 1215 O O . ALA A 1 154 ? -7.256 -3.938 -6.631 1.00 92.50 154 ALA A O 1
ATOM 1216 N N . PRO A 1 155 ? -6.813 -5.988 -5.749 1.00 93.69 155 PRO A N 1
ATOM 1217 C CA . PRO A 1 155 ? -5.554 -6.183 -6.451 1.00 93.69 155 PRO A CA 1
ATOM 1218 C C . PRO A 1 155 ? -5.702 -5.881 -7.944 1.00 93.69 155 PRO A C 1
ATOM 1220 O O . PRO A 1 155 ? -6.705 -6.242 -8.565 1.00 93.69 155 PRO A O 1
ATOM 1223 N N . LEU A 1 156 ? -4.726 -5.173 -8.500 1.00 92.81 156 LEU A N 1
ATOM 1224 C CA . LEU A 1 156 ? -4.782 -4.737 -9.886 1.00 92.81 156 LEU A CA 1
ATOM 1225 C C . LEU A 1 156 ? -4.185 -5.806 -10.796 1.00 92.81 156 LEU A C 1
ATOM 1227 O O . LEU A 1 156 ? -3.193 -6.452 -10.450 1.00 92.81 156 LEU A O 1
ATOM 1231 N N . ARG A 1 157 ? -4.781 -5.963 -11.980 1.00 93.75 157 ARG A N 1
ATOM 1232 C CA . ARG A 1 157 ? -4.250 -6.828 -13.031 1.00 93.75 157 ARG A CA 1
ATOM 1233 C C . ARG A 1 157 ? -3.018 -6.168 -13.641 1.00 93.75 157 ARG A C 1
ATOM 1235 O O . ARG A 1 157 ? -3.105 -5.037 -14.114 1.00 93.75 157 ARG A O 1
ATOM 1242 N N . ARG A 1 158 ? -1.903 -6.891 -13.656 1.00 95.75 158 ARG A N 1
ATOM 1243 C CA . ARG A 1 158 ? -0.740 -6.549 -14.469 1.00 95.75 158 ARG A CA 1
ATOM 1244 C C . ARG A 1 158 ? -0.712 -7.402 -15.719 1.00 95.75 158 ARG A C 1
ATOM 1246 O O . ARG A 1 158 ? -1.048 -8.586 -15.686 1.00 95.75 158 ARG A O 1
ATOM 1253 N N . GLU A 1 159 ? -0.259 -6.797 -16.795 1.00 96.00 159 GLU A N 1
ATOM 1254 C CA . GLU A 1 159 ? -0.082 -7.420 -18.095 1.00 96.00 159 GLU A CA 1
ATOM 1255 C C . GLU A 1 159 ? 1.382 -7.319 -18.513 1.00 96.00 159 GLU A C 1
ATOM 1257 O O . GLU A 1 159 ? 2.198 -6.668 -17.851 1.00 96.00 159 GLU A O 1
ATOM 1262 N N . ILE A 1 160 ? 1.724 -8.022 -19.586 1.00 97.00 160 ILE A N 1
ATOM 1263 C CA . ILE A 1 160 ? 3.055 -7.933 -20.167 1.00 97.00 160 ILE A CA 1
ATOM 1264 C C . ILE A 1 160 ? 3.086 -6.689 -21.039 1.00 97.00 160 ILE A C 1
ATOM 1266 O O . ILE A 1 160 ? 2.316 -6.566 -21.993 1.00 97.00 160 ILE A O 1
ATOM 1270 N N . ALA A 1 161 ? 3.970 -5.771 -20.683 1.00 95.50 161 ALA A N 1
ATOM 1271 C CA . ALA A 1 161 ? 4.173 -4.523 -21.385 1.00 95.50 161 ALA A CA 1
ATOM 1272 C C . ALA A 1 161 ? 5.629 -4.411 -21.830 1.00 95.50 161 ALA A C 1
ATOM 1274 O O . ALA A 1 161 ? 6.536 -5.014 -21.248 1.00 95.50 161 ALA A O 1
ATOM 1275 N N . VAL A 1 162 ? 5.838 -3.611 -22.862 1.00 95.00 162 VAL A N 1
ATOM 1276 C CA . VAL A 1 162 ? 7.151 -3.277 -23.392 1.00 95.00 162 VAL A CA 1
ATOM 1277 C C . VAL A 1 162 ? 7.373 -1.799 -23.157 1.00 95.00 162 VAL A C 1
ATOM 1279 O O . VAL A 1 162 ? 6.562 -0.967 -23.565 1.00 95.00 162 VAL A O 1
ATOM 1282 N N . LEU A 1 163 ? 8.465 -1.482 -22.468 1.00 94.94 163 LEU A N 1
ATOM 1283 C CA . LEU A 1 163 ? 8.938 -0.112 -22.353 1.00 94.94 163 LEU A CA 1
ATOM 1284 C C . LEU A 1 163 ? 10.060 0.073 -23.366 1.00 94.94 163 LEU A C 1
ATOM 1286 O O . LEU A 1 163 ? 11.030 -0.687 -23.369 1.00 94.94 163 LEU A O 1
ATOM 1290 N N . SER A 1 164 ? 9.915 1.084 -24.212 1.00 93.44 164 SER A N 1
ATOM 1291 C CA . SER A 1 164 ? 10.829 1.365 -25.315 1.00 93.44 164 SER A CA 1
ATOM 1292 C C . SER A 1 164 ? 11.422 2.757 -25.144 1.00 93.44 164 SER A C 1
ATOM 1294 O O . SER A 1 164 ? 10.699 3.684 -24.773 1.00 93.44 164 SER A O 1
ATOM 1296 N N . TRP A 1 165 ? 12.709 2.939 -25.430 1.00 93.00 165 TRP A N 1
ATOM 1297 C CA . TRP A 1 165 ? 13.334 4.264 -25.492 1.00 93.00 165 TRP A CA 1
ATOM 1298 C C . TRP A 1 165 ? 14.426 4.332 -26.552 1.00 93.00 165 TRP A C 1
ATOM 1300 O O . TRP A 1 165 ? 15.018 3.313 -26.877 1.00 93.00 165 TRP A O 1
ATOM 1310 N N . ASN A 1 166 ? 14.727 5.523 -27.064 1.00 90.12 166 ASN A N 1
ATOM 1311 C CA . ASN A 1 166 ? 15.784 5.720 -28.061 1.00 90.12 166 ASN A CA 1
ATOM 1312 C C . ASN A 1 166 ? 16.818 6.773 -27.617 1.00 90.12 166 ASN A C 1
ATOM 1314 O O . ASN A 1 166 ? 16.683 7.402 -26.561 1.00 90.12 166 ASN A O 1
ATOM 1318 N N . GLY A 1 167 ? 17.844 6.993 -28.446 1.00 84.88 167 GLY A N 1
ATOM 1319 C CA . GLY A 1 167 ? 18.907 7.977 -28.197 1.00 84.88 167 GLY A CA 1
ATOM 1320 C C . GLY A 1 167 ? 18.427 9.434 -28.084 1.00 84.88 167 GLY A C 1
ATOM 1321 O O . GLY A 1 167 ? 19.073 10.238 -27.417 1.00 84.88 167 GLY A O 1
ATOM 1322 N N . SER A 1 168 ? 17.272 9.768 -28.671 1.00 83.56 168 SER A N 1
ATOM 1323 C CA . SER A 1 168 ? 16.648 11.100 -28.579 1.00 83.56 168 SER A CA 1
ATOM 1324 C C . SER A 1 168 ? 15.906 11.355 -27.256 1.00 83.56 168 SER A C 1
ATOM 1326 O O . SER A 1 168 ? 15.446 12.469 -27.008 1.00 83.56 168 SER A O 1
ATOM 1328 N N . GLY A 1 169 ? 15.775 10.335 -26.399 1.00 82.75 169 GLY A N 1
ATOM 1329 C CA . GLY A 1 169 ? 15.037 10.413 -25.137 1.00 82.75 169 GLY A CA 1
ATOM 1330 C C . GLY A 1 169 ? 13.523 10.233 -25.283 1.00 82.75 169 GLY A C 1
ATOM 1331 O O . GLY A 1 169 ? 12.792 10.444 -24.316 1.00 82.75 169 GLY A O 1
ATOM 1332 N N . ARG A 1 170 ? 13.026 9.819 -26.458 1.00 87.75 170 ARG A N 1
ATOM 1333 C CA . ARG A 1 170 ? 11.621 9.419 -26.617 1.00 87.75 170 ARG A CA 1
ATOM 1334 C C . ARG A 1 170 ? 11.400 8.102 -25.890 1.00 87.75 170 ARG A C 1
ATOM 1336 O O . ARG A 1 170 ? 12.177 7.171 -26.073 1.00 87.75 170 ARG A O 1
ATOM 1343 N N . THR A 1 171 ? 10.327 8.016 -25.113 1.00 90.94 171 THR A N 1
ATOM 1344 C CA . THR A 1 171 ? 9.923 6.799 -24.402 1.00 90.94 171 THR A CA 1
ATOM 1345 C C . THR A 1 171 ? 8.512 6.389 -24.811 1.00 90.94 171 THR A C 1
ATOM 1347 O O . THR A 1 171 ? 7.675 7.238 -25.127 1.00 90.94 171 THR A O 1
ATOM 1350 N N . ARG A 1 172 ? 8.228 5.084 -24.807 1.00 90.56 172 ARG A N 1
ATOM 1351 C CA . ARG A 1 172 ? 6.890 4.522 -25.047 1.00 90.56 172 ARG A CA 1
ATOM 1352 C C . ARG A 1 172 ? 6.621 3.365 -24.091 1.00 90.56 172 ARG A C 1
ATOM 1354 O O . ARG A 1 172 ? 7.550 2.662 -23.699 1.00 90.56 172 ARG A O 1
ATOM 1361 N N . MET A 1 173 ? 5.352 3.175 -23.754 1.00 91.31 173 MET A N 1
ATOM 1362 C CA . MET A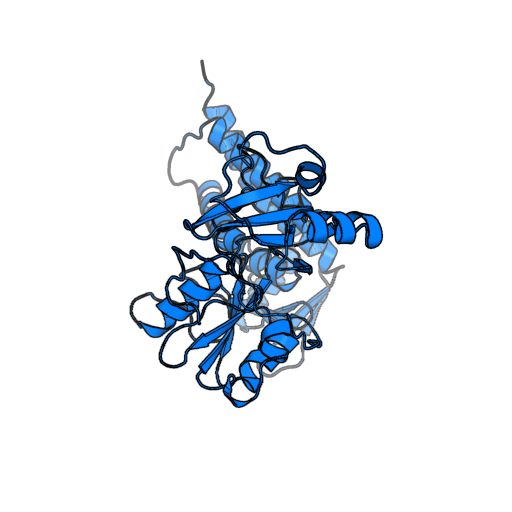 1 173 ? 4.846 1.979 -23.093 1.00 91.31 173 MET A CA 1
ATOM 1363 C C . MET A 1 173 ? 3.752 1.393 -23.970 1.00 91.31 173 MET A C 1
ATOM 1365 O O . MET A 1 173 ? 2.780 2.079 -24.284 1.00 91.31 173 MET A O 1
ATOM 1369 N N . GLU A 1 174 ? 3.918 0.137 -24.357 1.00 91.50 174 GLU A N 1
ATOM 1370 C CA . GLU A 1 174 ? 3.013 -0.552 -25.272 1.00 91.50 174 GLU A CA 1
ATOM 1371 C C . GLU A 1 174 ? 2.699 -1.957 -24.741 1.00 91.50 174 GLU A C 1
ATOM 1373 O O . GLU A 1 174 ? 3.515 -2.544 -24.021 1.00 91.50 174 GLU A O 1
ATOM 1378 N N . PRO A 1 175 ? 1.517 -2.515 -25.048 1.00 92.50 175 PRO A N 1
ATOM 1379 C CA . PRO A 1 175 ? 1.245 -3.919 -24.769 1.00 92.50 175 PRO A CA 1
ATOM 1380 C C . PRO A 1 175 ? 2.193 -4.820 -25.577 1.00 92.50 175 PRO A C 1
ATOM 1382 O O . PRO A 1 175 ? 2.680 -4.446 -26.643 1.00 92.50 175 PRO A O 1
ATOM 1385 N N . ALA A 1 176 ? 2.488 -6.017 -25.063 1.00 91.88 176 ALA A N 1
ATOM 1386 C CA . ALA A 1 176 ? 3.476 -6.914 -25.671 1.00 91.88 176 ALA A CA 1
ATOM 1387 C C . ALA A 1 176 ? 3.142 -7.355 -27.109 1.00 91.88 176 ALA A C 1
ATOM 1389 O O . ALA A 1 176 ? 4.048 -7.642 -27.892 1.00 91.88 176 ALA A O 1
ATOM 1390 N N . ASP A 1 177 ? 1.859 -7.393 -27.470 1.00 89.12 177 ASP A N 1
ATOM 1391 C CA . ASP A 1 177 ? 1.393 -7.718 -28.820 1.00 89.12 177 ASP A CA 1
ATOM 1392 C C . ASP A 1 177 ? 1.751 -6.636 -29.853 1.00 89.12 177 ASP A C 1
ATOM 1394 O O . ASP A 1 177 ? 1.913 -6.960 -31.033 1.00 89.12 177 ASP A O 1
ATOM 1398 N N . ALA A 1 178 ? 1.991 -5.391 -29.427 1.00 87.19 178 ALA A N 1
ATOM 1399 C CA . ALA A 1 178 ? 2.421 -4.302 -30.301 1.00 87.19 178 ALA A CA 1
ATOM 1400 C C . ALA A 1 178 ? 3.741 -4.614 -31.024 1.00 87.19 178 ALA A C 1
ATOM 1402 O O . ALA A 1 178 ? 3.927 -4.177 -32.157 1.00 87.19 178 ALA A O 1
ATOM 1403 N N . LEU A 1 179 ? 4.619 -5.441 -30.436 1.00 85.56 179 LEU A N 1
ATOM 1404 C CA . LEU A 1 179 ? 5.873 -5.866 -31.073 1.00 85.56 179 LEU A CA 1
ATOM 1405 C C . LEU A 1 179 ? 5.671 -6.726 -32.327 1.00 85.56 179 LEU A C 1
ATOM 1407 O O . LEU A 1 179 ? 6.590 -6.851 -33.139 1.00 85.56 179 LEU A O 1
ATOM 1411 N N . THR A 1 180 ? 4.490 -7.325 -32.494 1.00 79.44 180 THR A N 1
ATOM 1412 C CA . THR A 1 180 ? 4.162 -8.168 -33.656 1.00 79.44 180 THR A CA 1
ATOM 1413 C C . THR A 1 180 ? 3.593 -7.380 -34.832 1.00 79.44 180 THR A C 1
ATOM 1415 O O . THR A 1 180 ? 3.619 -7.864 -35.964 1.00 79.44 180 THR A O 1
ATOM 1418 N N . VAL A 1 181 ? 3.114 -6.160 -34.584 1.00 77.25 181 VAL A N 1
ATOM 1419 C CA . VAL A 1 181 ? 2.614 -5.258 -35.621 1.00 77.25 181 VAL A CA 1
ATOM 1420 C C . VAL A 1 181 ? 3.804 -4.477 -36.196 1.00 77.25 181 VAL A C 1
ATOM 1422 O O . VAL A 1 181 ? 4.631 -4.001 -35.416 1.00 77.25 181 VAL A O 1
ATOM 1425 N N . PRO A 1 182 ? 3.939 -4.340 -37.528 1.00 67.00 182 PRO A N 1
ATOM 1426 C CA . PRO A 1 182 ? 4.929 -3.438 -38.116 1.00 67.00 182 PRO A CA 1
ATOM 1427 C C . PRO A 1 182 ? 4.672 -2.001 -37.632 1.00 67.00 182 PRO A C 1
ATOM 1429 O O . PRO A 1 182 ? 3.553 -1.513 -37.798 1.00 67.00 182 PRO A O 1
ATOM 1432 N N . ASP A 1 183 ? 5.659 -1.337 -37.016 1.00 63.28 183 ASP A N 1
ATOM 1433 C CA . ASP A 1 183 ? 5.522 0.071 -36.613 1.00 63.28 183 ASP A CA 1
ATOM 1434 C C . ASP A 1 183 ? 5.706 0.960 -37.858 1.00 63.28 183 ASP A C 1
ATOM 1436 O O . ASP A 1 183 ? 6.805 1.000 -38.410 1.00 63.28 183 ASP A O 1
ATOM 1440 N N . PRO A 1 184 ? 4.675 1.696 -38.319 1.00 54.81 184 PRO A N 1
ATOM 1441 C CA . PRO A 1 184 ? 4.803 2.595 -39.468 1.00 54.81 184 PRO A CA 1
ATOM 1442 C C . PRO A 1 184 ? 5.740 3.796 -39.216 1.00 54.81 184 PRO A C 1
ATOM 1444 O O . PRO A 1 184 ? 5.945 4.600 -40.122 1.00 54.81 184 PRO A O 1
ATOM 1447 N N . VAL A 1 185 ? 6.266 3.965 -37.994 1.00 55.59 185 VAL A N 1
ATOM 1448 C CA . VAL A 1 185 ? 7.146 5.071 -37.575 1.00 55.59 185 VAL A CA 1
ATOM 1449 C C . VAL A 1 185 ? 8.602 4.621 -37.352 1.00 55.59 185 VAL A C 1
ATOM 1451 O O . VAL A 1 185 ? 9.472 5.479 -37.229 1.00 55.59 185 VAL A O 1
ATOM 1454 N N . GLU A 1 186 ? 8.900 3.315 -37.334 1.00 54.81 186 GLU A N 1
ATOM 1455 C CA . GLU A 1 186 ? 10.281 2.790 -37.227 1.00 54.81 186 GLU A CA 1
ATOM 1456 C C . GLU A 1 186 ? 11.080 2.901 -38.547 1.00 54.81 186 GLU A C 1
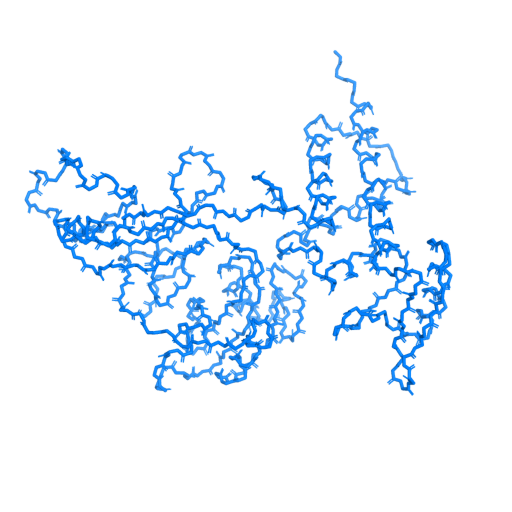ATOM 1458 O O . GLU A 1 186 ? 12.281 2.656 -38.555 1.00 54.81 186 GLU A O 1
ATOM 1463 N N . ASP A 1 187 ? 10.461 3.358 -39.644 1.00 47.06 187 ASP A N 1
ATOM 1464 C CA . ASP A 1 187 ? 11.091 3.532 -40.970 1.00 47.06 187 ASP A CA 1
ATOM 1465 C C . ASP A 1 187 ? 12.028 4.763 -41.086 1.00 47.06 187 ASP A C 1
ATOM 1467 O O . ASP A 1 187 ? 12.406 5.167 -42.188 1.00 47.06 187 ASP A O 1
ATOM 1471 N N . GLN A 1 188 ? 12.420 5.393 -39.972 1.00 52.25 188 GLN A N 1
ATOM 1472 C CA . GLN A 1 188 ? 13.507 6.379 -39.956 1.00 52.25 188 GLN A CA 1
ATOM 1473 C C . GLN A 1 188 ? 14.745 5.742 -39.318 1.00 52.25 188 GLN A C 1
ATOM 1475 O O . GLN A 1 188 ? 14.774 5.528 -38.111 1.00 52.25 188 GLN A O 1
ATOM 1480 N N . GLU A 1 189 ? 15.771 5.475 -40.136 1.00 52.12 189 GLU A N 1
ATOM 1481 C CA . GLU A 1 189 ? 17.037 4.799 -39.777 1.00 52.12 189 GLU A CA 1
ATOM 1482 C C . GLU A 1 189 ? 17.788 5.405 -38.563 1.00 52.12 189 GLU A C 1
ATOM 1484 O O . GLU A 1 189 ? 18.694 4.767 -38.036 1.00 52.12 189 GLU A O 1
ATOM 1489 N N . ASP A 1 190 ? 17.401 6.595 -38.085 1.00 52.47 190 ASP A N 1
ATOM 1490 C CA . ASP A 1 190 ? 18.061 7.333 -36.996 1.00 52.47 190 ASP A CA 1
ATOM 1491 C C . ASP A 1 190 ? 17.467 7.102 -35.582 1.00 52.47 190 ASP A C 1
ATOM 1493 O O . ASP A 1 190 ? 18.033 7.582 -34.598 1.00 52.47 190 ASP A O 1
ATOM 1497 N N . ASP A 1 191 ? 16.352 6.373 -35.434 1.00 64.69 191 ASP A N 1
ATOM 1498 C CA . ASP A 1 191 ? 15.622 6.230 -34.157 1.00 64.69 191 ASP A CA 1
ATOM 1499 C C . ASP A 1 191 ? 15.711 4.786 -33.587 1.00 64.69 191 ASP A C 1
ATOM 1501 O O . ASP A 1 191 ? 14.695 4.154 -33.314 1.00 64.69 191 ASP A O 1
ATOM 1505 N N . GLU A 1 192 ? 16.918 4.236 -33.375 1.00 84.62 192 GLU A N 1
ATOM 1506 C CA . GLU A 1 192 ? 17.096 2.884 -32.798 1.00 84.62 192 GLU A CA 1
ATOM 1507 C C . GLU A 1 192 ? 16.559 2.818 -31.350 1.00 84.62 192 GLU A C 1
ATOM 1509 O O . GLU A 1 192 ? 17.137 3.388 -30.414 1.00 84.62 192 GLU A O 1
ATOM 1514 N N . TYR A 1 193 ? 15.424 2.136 -31.160 1.00 89.88 193 TYR A N 1
ATOM 1515 C CA . TYR A 1 193 ? 14.836 1.901 -29.842 1.00 89.88 193 TYR A CA 1
ATOM 1516 C C . TYR A 1 193 ? 15.477 0.688 -29.153 1.00 89.88 193 TYR A C 1
ATOM 1518 O O . TYR A 1 193 ? 15.708 -0.365 -29.747 1.00 89.88 193 TYR A O 1
ATOM 1526 N N . GLN A 1 194 ? 15.701 0.820 -27.849 1.00 93.12 194 GLN A N 1
ATOM 1527 C CA . GLN A 1 194 ? 15.907 -0.289 -26.931 1.00 93.12 194 GLN A CA 1
ATOM 1528 C C . GLN A 1 194 ? 14.609 -0.619 -26.210 1.00 93.12 194 GLN A C 1
ATOM 1530 O O . GLN A 1 194 ? 13.825 0.271 -25.879 1.00 93.12 194 GLN A O 1
ATOM 1535 N N . HIS A 1 195 ? 14.416 -1.904 -25.935 1.00 94.38 195 HIS A N 1
ATOM 1536 C CA . HIS A 1 195 ? 13.200 -2.440 -25.346 1.00 94.38 195 HIS A CA 1
ATOM 1537 C C . HIS A 1 195 ? 13.505 -3.236 -24.081 1.00 94.38 195 HIS A C 1
ATOM 1539 O O . HIS A 1 195 ? 14.450 -4.027 -24.036 1.00 94.38 195 HIS A O 1
ATOM 1545 N N . VAL A 1 196 ? 12.659 -3.073 -23.068 1.00 96.94 196 VAL A N 1
ATOM 1546 C CA . VAL A 1 196 ? 12.600 -3.924 -21.877 1.00 96.94 196 VAL A CA 1
ATOM 1547 C C . VAL A 1 196 ? 11.190 -4.489 -21.750 1.00 96.94 196 VAL A C 1
ATOM 1549 O O . VAL A 1 196 ? 10.204 -3.776 -21.944 1.00 96.94 196 VAL A O 1
ATOM 1552 N N . VAL A 1 197 ? 11.091 -5.776 -21.429 1.00 97.44 197 VAL A N 1
ATOM 1553 C CA . VAL A 1 197 ? 9.817 -6.441 -21.160 1.00 97.44 197 VAL A CA 1
ATOM 1554 C C . VAL A 1 197 ? 9.591 -6.455 -19.657 1.00 97.44 197 VAL A C 1
ATOM 1556 O O . VAL A 1 197 ? 10.439 -6.913 -18.882 1.00 97.44 197 VAL A O 1
ATOM 1559 N N . VAL A 1 198 ? 8.429 -5.958 -19.249 1.00 97.50 198 VAL A N 1
ATOM 1560 C CA . VAL A 1 198 ? 8.033 -5.843 -17.848 1.00 97.50 198 VAL A CA 1
ATOM 1561 C C . VAL A 1 198 ? 6.639 -6.412 -17.632 1.00 97.50 198 VAL A C 1
ATOM 1563 O O . VAL A 1 198 ? 5.818 -6.480 -18.547 1.00 97.50 198 VAL A O 1
ATOM 1566 N N . ARG A 1 199 ? 6.344 -6.781 -16.388 1.00 97.62 199 ARG A N 1
ATOM 1567 C CA . ARG A 1 199 ? 4.975 -7.000 -15.929 1.00 97.62 199 ARG A CA 1
ATOM 1568 C C . ARG A 1 199 ? 4.496 -5.752 -15.194 1.00 97.62 199 ARG A C 1
ATOM 1570 O O . ARG A 1 199 ? 4.977 -5.471 -14.096 1.00 97.62 199 ARG A O 1
ATOM 1577 N N . ALA A 1 200 ? 3.561 -5.015 -15.786 1.00 96.06 200 ALA A N 1
ATOM 1578 C CA . ALA A 1 200 ? 3.122 -3.701 -15.313 1.00 96.06 200 ALA A CA 1
ATOM 1579 C C . ALA A 1 200 ? 1.600 -3.547 -15.388 1.00 96.06 200 ALA A C 1
ATOM 1581 O O . ALA A 1 200 ? 0.913 -4.329 -16.042 1.00 96.06 200 ALA A O 1
ATOM 1582 N N . ILE A 1 201 ? 1.062 -2.522 -14.727 1.00 92.88 201 ILE A N 1
ATOM 1583 C CA . ILE A 1 201 ? -0.336 -2.125 -14.927 1.00 92.88 201 ILE A CA 1
ATOM 1584 C C . ILE A 1 201 ? -0.480 -1.580 -16.352 1.00 92.88 201 ILE A C 1
ATOM 1586 O O . ILE A 1 201 ? 0.298 -0.697 -16.717 1.00 92.88 201 ILE A O 1
ATOM 1590 N N . PRO A 1 202 ? -1.423 -2.087 -17.166 1.00 85.62 202 PRO A N 1
ATOM 1591 C CA . PRO A 1 202 ? -1.588 -1.609 -18.530 1.00 85.62 202 PRO A CA 1
ATOM 1592 C C . PRO A 1 202 ? -2.009 -0.138 -18.533 1.00 85.62 202 PRO A C 1
ATOM 1594 O O . PRO A 1 202 ? -2.835 0.290 -17.723 1.00 85.62 202 PRO A O 1
ATOM 1597 N N . PHE A 1 203 ? -1.462 0.623 -19.478 1.00 82.62 203 PHE A N 1
ATOM 1598 C CA . PHE A 1 203 ? -1.935 1.971 -19.755 1.00 82.62 203 PHE A CA 1
ATOM 1599 C C . PHE A 1 203 ? -3.299 1.887 -20.445 1.00 82.62 203 PHE A C 1
ATOM 1601 O O . PHE A 1 203 ? -3.416 1.321 -21.533 1.00 82.62 203 PHE A O 1
ATOM 1608 N N . VAL A 1 204 ? -4.337 2.437 -19.816 1.00 79.00 204 VAL A N 1
ATOM 1609 C CA . VAL A 1 204 ? -5.698 2.437 -20.361 1.00 79.00 204 VAL A CA 1
ATOM 1610 C C . VAL A 1 204 ? -6.180 3.882 -20.354 1.00 79.00 204 VAL A C 1
ATOM 1612 O O . VAL A 1 204 ? -6.562 4.364 -19.294 1.00 79.00 204 VAL A O 1
ATOM 1615 N N . PRO A 1 205 ? -6.214 4.581 -21.504 1.00 76.62 205 PRO A N 1
ATOM 1616 C CA . PRO A 1 205 ? -6.529 6.005 -21.549 1.00 76.62 205 PRO A CA 1
ATOM 1617 C C . PRO A 1 205 ? -7.776 6.387 -20.739 1.00 76.62 205 PRO A C 1
ATOM 1619 O O . PRO A 1 205 ? -8.877 5.892 -20.985 1.00 76.62 205 PRO A O 1
ATOM 1622 N N . GLY A 1 206 ? -7.604 7.292 -19.772 1.00 74.12 206 GLY A N 1
ATOM 1623 C CA . GLY A 1 206 ? -8.686 7.759 -18.898 1.00 74.12 206 GLY A CA 1
ATOM 1624 C C . GLY A 1 206 ? -8.948 6.853 -17.691 1.00 74.12 206 GLY A C 1
ATOM 1625 O O . GLY A 1 206 ? -9.824 7.149 -16.871 1.00 74.12 206 GLY A O 1
ATOM 1626 N N . SER A 1 207 ? -8.177 5.777 -17.540 1.00 81.69 207 SER A N 1
ATOM 1627 C CA . SER A 1 207 ? -8.147 4.979 -16.328 1.00 81.69 207 SER A CA 1
ATOM 1628 C C . SER A 1 207 ? -7.476 5.770 -15.218 1.00 81.69 207 SER A C 1
ATOM 1630 O O . SER A 1 207 ? -6.386 6.316 -15.339 1.00 81.69 207 SER A O 1
ATOM 1632 N N . ARG A 1 208 ? -8.098 5.767 -14.043 1.00 79.69 208 ARG A N 1
ATOM 1633 C CA . ARG A 1 208 ? -7.479 6.327 -12.832 1.00 79.69 208 ARG A CA 1
ATOM 1634 C C . ARG A 1 208 ? -6.244 5.543 -12.357 1.00 79.69 208 ARG A C 1
ATOM 1636 O O . ARG A 1 208 ? -5.616 5.942 -11.376 1.00 79.69 208 ARG A O 1
ATOM 1643 N N . TRP A 1 209 ? -5.995 4.388 -12.970 1.00 83.12 209 TRP A N 1
ATOM 1644 C CA . TRP A 1 209 ? -4.880 3.492 -12.686 1.00 83.12 209 TRP A CA 1
ATOM 1645 C C . TRP A 1 209 ? -3.700 3.693 -13.635 1.00 83.12 209 TRP A C 1
ATOM 1647 O O . TRP A 1 209 ? -2.749 2.924 -13.565 1.00 83.12 209 TRP A O 1
ATOM 1657 N N . ASP A 1 210 ? -3.738 4.730 -14.472 1.00 85.00 210 ASP A N 1
ATOM 1658 C CA . ASP A 1 210 ? -2.593 5.118 -15.284 1.00 85.00 210 ASP A CA 1
ATOM 1659 C C . ASP A 1 210 ? -1.436 5.571 -14.375 1.00 85.00 210 ASP A C 1
ATOM 1661 O O . ASP A 1 210 ? -1.591 6.421 -13.486 1.00 85.00 210 ASP A O 1
ATOM 1665 N N . ASP A 1 211 ? -0.267 4.964 -14.572 1.00 88.06 211 ASP A N 1
ATOM 1666 C CA . ASP A 1 211 ? 0.939 5.293 -13.821 1.00 88.06 211 ASP A CA 1
ATOM 1667 C C . ASP A 1 211 ? 1.611 6.528 -14.424 1.00 88.06 211 ASP A C 1
ATOM 1669 O O . ASP A 1 211 ? 2.243 6.451 -15.470 1.00 88.06 211 ASP A O 1
ATOM 1673 N N . ALA A 1 212 ? 1.507 7.678 -13.760 1.00 85.12 212 ALA A N 1
ATOM 1674 C CA . ALA A 1 212 ? 2.147 8.908 -14.232 1.00 85.12 212 ALA A CA 1
ATOM 1675 C C . ALA A 1 212 ? 3.687 8.821 -14.288 1.00 85.12 212 ALA A C 1
ATOM 1677 O O . ALA A 1 212 ? 4.310 9.647 -14.951 1.00 85.12 212 ALA A O 1
ATOM 1678 N N . HIS A 1 213 ? 4.290 7.833 -13.618 1.00 89.25 213 HIS A N 1
ATOM 1679 C CA . HIS A 1 213 ? 5.735 7.654 -13.502 1.00 89.25 213 HIS A CA 1
ATOM 1680 C C . HIS A 1 213 ? 6.249 6.428 -14.270 1.00 89.25 213 HIS A C 1
ATOM 1682 O O . HIS A 1 213 ? 7.390 6.021 -14.062 1.00 89.25 213 HIS A O 1
ATOM 1688 N N . TRP A 1 214 ? 5.460 5.831 -15.178 1.00 91.06 214 TRP A N 1
ATOM 1689 C CA . TRP A 1 214 ? 5.909 4.658 -15.951 1.00 91.06 214 TRP A CA 1
ATOM 1690 C C . TRP A 1 214 ? 7.227 4.924 -16.700 1.00 91.06 214 TRP A C 1
ATOM 1692 O O . TRP A 1 214 ? 8.098 4.058 -16.764 1.00 91.06 214 TRP A O 1
ATOM 1702 N N . ALA A 1 215 ? 7.404 6.146 -17.217 1.00 90.50 215 ALA A N 1
ATOM 1703 C CA . ALA A 1 215 ? 8.592 6.554 -17.966 1.00 90.50 215 ALA A CA 1
ATOM 1704 C C . ALA A 1 215 ? 9.842 6.685 -17.082 1.00 90.50 215 ALA A C 1
ATOM 1706 O O . ALA A 1 215 ? 10.951 6.812 -17.593 1.00 90.50 215 ALA A O 1
ATOM 1707 N N . GLU A 1 216 ? 9.671 6.638 -15.762 1.00 91.94 216 GLU A N 1
ATOM 1708 C CA . GLU A 1 216 ? 10.747 6.698 -14.785 1.00 91.94 216 GLU A CA 1
ATOM 1709 C C . GLU A 1 216 ? 11.216 5.300 -14.371 1.00 91.94 216 GLU A C 1
ATOM 1711 O O . GLU A 1 216 ? 12.015 5.201 -13.445 1.00 91.94 216 GLU A O 1
ATOM 1716 N N . TYR A 1 217 ? 10.746 4.227 -15.015 1.00 94.81 217 TYR A N 1
ATOM 1717 C CA . TYR A 1 217 ? 11.051 2.850 -14.631 1.00 94.81 217 TYR A CA 1
ATOM 1718 C C . TYR A 1 217 ? 12.550 2.587 -14.428 1.00 94.81 217 TYR A C 1
ATOM 1720 O O . TYR A 1 217 ? 13.398 2.951 -15.250 1.00 94.81 217 TYR A O 1
ATOM 1728 N N . ASP A 1 218 ? 12.845 1.916 -13.319 1.00 95.62 218 ASP A N 1
ATOM 1729 C CA . ASP A 1 218 ? 14.172 1.504 -12.899 1.00 95.62 218 ASP A CA 1
ATOM 1730 C C . ASP A 1 218 ? 14.068 0.124 -12.230 1.00 95.62 218 ASP A C 1
ATOM 1732 O O . ASP A 1 218 ? 13.151 -0.161 -11.464 1.00 95.62 218 ASP A O 1
ATOM 1736 N N . THR A 1 219 ? 14.991 -0.771 -12.550 1.00 95.75 219 THR A N 1
ATOM 1737 C CA . THR A 1 219 ? 15.048 -2.130 -11.979 1.00 95.75 219 THR A CA 1
ATOM 1738 C C . THR A 1 219 ? 15.529 -2.153 -10.534 1.00 95.75 219 THR A C 1
ATOM 1740 O O . THR A 1 219 ? 15.167 -3.044 -9.765 1.00 95.75 219 THR A O 1
ATOM 1743 N N . ARG A 1 220 ? 16.364 -1.187 -10.155 1.00 94.81 220 ARG A N 1
ATOM 1744 C CA . ARG A 1 220 ? 16.953 -1.074 -8.824 1.00 94.81 220 ARG A CA 1
ATOM 1745 C C . ARG A 1 220 ? 16.029 -0.332 -7.863 1.00 94.81 220 ARG A C 1
ATOM 1747 O O . ARG A 1 220 ? 16.037 -0.615 -6.663 1.00 94.81 220 ARG A O 1
ATOM 1754 N N . TYR A 1 221 ? 15.242 0.602 -8.382 1.00 95.81 221 TYR A N 1
ATOM 1755 C CA . TYR A 1 221 ? 14.427 1.520 -7.599 1.00 95.81 221 TYR A CA 1
ATOM 1756 C C . TYR A 1 221 ? 12.937 1.403 -7.920 1.00 95.81 221 TYR A C 1
ATOM 1758 O O . TYR A 1 221 ? 12.531 1.276 -9.065 1.00 95.81 221 TYR A O 1
ATOM 1766 N N . GLU A 1 222 ? 12.100 1.544 -6.897 1.00 95.88 222 GLU A N 1
ATOM 1767 C CA . GLU A 1 222 ? 10.656 1.681 -7.047 1.00 95.88 222 GLU A CA 1
ATOM 1768 C C . GLU A 1 222 ? 10.299 3.100 -7.471 1.00 95.88 222 GLU A C 1
ATOM 1770 O O . GLU A 1 222 ? 9.966 3.947 -6.644 1.00 95.88 222 GLU A O 1
ATOM 1775 N N . THR A 1 223 ? 10.394 3.357 -8.770 1.00 94.19 223 THR A N 1
ATOM 1776 C CA . THR A 1 223 ? 10.084 4.658 -9.373 1.00 94.19 223 THR A CA 1
ATOM 1777 C C . THR A 1 223 ? 8.682 4.718 -9.974 1.00 94.19 223 THR A C 1
ATOM 1779 O O . THR A 1 223 ? 8.076 5.784 -10.037 1.00 94.19 223 THR A O 1
ATOM 1782 N N . THR A 1 224 ? 8.116 3.579 -10.369 1.00 94.12 224 THR A N 1
ATOM 1783 C CA . THR A 1 224 ? 6.727 3.502 -10.832 1.00 94.12 224 THR A CA 1
ATOM 1784 C C . THR A 1 224 ? 5.770 3.508 -9.643 1.00 94.12 224 THR A C 1
ATOM 1786 O O . THR A 1 224 ? 6.046 2.922 -8.590 1.00 94.12 224 THR A O 1
ATOM 1789 N N . ARG A 1 225 ? 4.608 4.146 -9.792 1.00 92.69 225 ARG A N 1
ATOM 1790 C CA . ARG A 1 225 ? 3.580 4.188 -8.748 1.00 92.69 225 ARG A CA 1
ATOM 1791 C C . ARG A 1 225 ? 3.109 2.782 -8.382 1.00 92.69 225 ARG A C 1
ATOM 1793 O O . ARG A 1 225 ? 2.978 2.459 -7.198 1.00 92.69 225 ARG A O 1
ATOM 1800 N N . PHE A 1 226 ? 2.872 1.939 -9.382 1.00 94.62 226 PHE A N 1
ATOM 1801 C CA . PHE A 1 226 ? 2.434 0.560 -9.175 1.00 94.62 226 PHE A CA 1
ATOM 1802 C C . PHE A 1 226 ? 3.604 -0.431 -9.275 1.00 94.62 226 PHE A C 1
ATOM 1804 O O . PHE A 1 226 ? 4.631 -0.106 -9.871 1.00 94.62 226 PHE A O 1
ATOM 1811 N N . PRO A 1 227 ? 3.492 -1.637 -8.680 1.00 95.25 227 PRO A N 1
ATOM 1812 C CA . PRO A 1 227 ? 4.541 -2.650 -8.771 1.00 95.25 227 PRO A CA 1
ATOM 1813 C C . PRO A 1 227 ? 4.820 -3.073 -10.221 1.00 95.25 227 PRO A C 1
ATOM 1815 O O . PRO A 1 227 ? 3.945 -3.642 -10.875 1.00 95.25 227 PRO A O 1
ATOM 1818 N N . THR A 1 228 ? 6.052 -2.877 -10.691 1.00 95.94 228 THR A N 1
ATOM 1819 C CA . THR A 1 228 ? 6.462 -3.222 -12.065 1.00 95.94 228 THR A CA 1
ATOM 1820 C C . THR A 1 228 ? 7.612 -4.220 -12.052 1.00 95.94 228 THR A C 1
ATOM 1822 O O . THR A 1 228 ? 8.705 -3.885 -11.603 1.00 95.94 228 THR A O 1
ATOM 1825 N N . ASP A 1 229 ? 7.409 -5.449 -12.520 1.00 96.12 229 ASP A N 1
ATOM 1826 C CA . ASP A 1 229 ? 8.451 -6.484 -12.455 1.00 96.12 229 ASP A CA 1
ATOM 1827 C C . ASP A 1 229 ? 9.259 -6.524 -13.749 1.00 96.12 229 ASP A C 1
ATOM 1829 O O . ASP A 1 229 ? 8.693 -6.592 -14.836 1.00 96.12 229 ASP A O 1
ATOM 1833 N N . TYR A 1 230 ? 10.584 -6.521 -13.625 1.00 97.50 230 TYR A N 1
ATOM 1834 C CA . TYR A 1 230 ? 11.484 -6.812 -14.737 1.00 97.50 230 TYR A CA 1
ATOM 1835 C C . TYR A 1 230 ? 11.327 -8.267 -15.183 1.00 97.50 230 TYR A C 1
ATOM 1837 O O . TYR A 1 230 ? 11.350 -9.164 -14.336 1.00 97.50 230 TYR A O 1
ATOM 1845 N N . LEU A 1 231 ? 11.230 -8.501 -16.492 1.00 97.56 231 LEU A N 1
ATOM 1846 C CA . LEU A 1 231 ? 11.233 -9.849 -17.062 1.00 97.56 231 LEU A CA 1
ATOM 1847 C C . LEU A 1 231 ? 12.429 -10.077 -17.992 1.00 97.56 231 LEU A C 1
ATOM 1849 O O . LEU A 1 231 ? 13.080 -11.115 -17.895 1.00 97.56 231 LEU A O 1
ATOM 1853 N N . TRP A 1 232 ? 12.728 -9.116 -18.871 1.00 97.81 232 TRP A N 1
ATOM 1854 C CA . TRP A 1 232 ? 13.797 -9.248 -19.863 1.00 97.81 232 TRP A CA 1
ATOM 1855 C C . TRP A 1 232 ? 14.264 -7.893 -20.412 1.00 97.81 232 TRP A C 1
ATOM 1857 O O . TRP A 1 232 ? 13.485 -6.947 -20.460 1.00 97.81 232 TRP A O 1
ATOM 1867 N N . GLY A 1 233 ? 15.509 -7.819 -20.893 1.00 95.75 233 GLY A N 1
ATOM 1868 C CA . GLY A 1 233 ? 16.080 -6.675 -21.615 1.00 95.75 233 GLY A CA 1
ATOM 1869 C C . GLY A 1 233 ? 17.235 -5.983 -20.873 1.00 95.75 233 GLY A C 1
ATOM 1870 O O . GLY A 1 233 ? 17.619 -6.424 -19.789 1.00 95.75 233 GLY A O 1
ATOM 1871 N N . PRO A 1 234 ? 17.799 -4.894 -21.415 1.00 95.44 234 PRO A N 1
ATOM 1872 C CA . PRO A 1 234 ? 17.437 -4.260 -22.680 1.00 95.44 234 PRO A CA 1
ATOM 1873 C C . PRO A 1 234 ? 17.804 -5.113 -23.900 1.00 95.44 234 PRO A C 1
ATOM 1875 O O . PRO A 1 234 ? 18.710 -5.942 -23.836 1.00 95.44 234 PRO A O 1
ATOM 1878 N N . GLY A 1 235 ? 17.142 -4.868 -25.027 1.00 94.31 235 GLY A N 1
ATOM 1879 C CA . GLY A 1 235 ? 17.554 -5.388 -26.329 1.00 94.31 235 GLY A CA 1
ATOM 1880 C C . GLY A 1 235 ? 16.740 -4.804 -27.480 1.00 94.31 235 GLY A C 1
ATOM 1881 O O . GLY A 1 235 ? 15.935 -3.895 -27.283 1.00 94.31 235 GLY A O 1
ATOM 1882 N N . THR A 1 236 ? 16.972 -5.318 -28.684 1.00 92.81 236 THR A N 1
ATOM 1883 C CA . THR A 1 236 ? 16.261 -4.900 -29.904 1.00 92.81 236 THR A CA 1
ATOM 1884 C C . THR A 1 236 ? 14.826 -5.428 -29.935 1.00 92.81 236 THR A C 1
ATOM 1886 O O . THR A 1 236 ? 14.479 -6.380 -29.225 1.00 92.81 236 THR A O 1
ATOM 1889 N N . ARG A 1 237 ? 13.996 -4.851 -30.812 1.00 91.75 237 ARG A N 1
ATOM 1890 C CA . ARG A 1 237 ? 12.613 -5.287 -31.058 1.00 91.75 237 ARG A CA 1
ATOM 1891 C C . ARG A 1 237 ? 12.524 -6.781 -31.383 1.00 91.75 237 ARG A C 1
ATOM 1893 O O . ARG A 1 237 ? 11.692 -7.499 -30.827 1.00 91.75 237 ARG A O 1
ATOM 1900 N N . GLU A 1 238 ? 13.416 -7.267 -32.249 1.00 91.69 238 GLU A N 1
ATOM 1901 C CA . GLU A 1 238 ? 13.458 -8.672 -32.668 1.00 91.69 238 GLU A CA 1
ATOM 1902 C C . GLU A 1 238 ? 13.795 -9.614 -31.512 1.00 91.69 238 GLU A C 1
ATOM 1904 O O . GLU A 1 238 ? 13.147 -10.650 -31.354 1.00 91.69 238 GLU A O 1
ATOM 1909 N N . GLN A 1 239 ? 14.770 -9.240 -30.679 1.00 95.31 239 GLN A N 1
ATOM 1910 C CA . GLN A 1 239 ? 15.159 -10.021 -29.506 1.00 95.31 239 GLN A CA 1
ATOM 1911 C C . GLN A 1 239 ? 14.034 -10.073 -28.465 1.00 95.31 239 GLN A C 1
ATOM 1913 O O . GLN A 1 239 ? 13.756 -11.144 -27.926 1.00 95.31 239 GLN A O 1
ATOM 1918 N N . ALA A 1 240 ? 13.355 -8.946 -28.222 1.00 94.94 240 ALA A N 1
ATOM 1919 C CA . ALA A 1 240 ? 12.218 -8.878 -27.306 1.00 94.94 240 ALA A CA 1
ATOM 1920 C C . ALA A 1 240 ? 11.066 -9.781 -27.773 1.00 94.94 240 ALA A C 1
ATOM 1922 O O . ALA A 1 240 ? 10.517 -10.555 -26.987 1.00 94.94 240 ALA A O 1
ATOM 1923 N N . ARG A 1 241 ? 10.740 -9.736 -29.073 1.00 94.88 241 ARG A N 1
ATOM 1924 C CA . ARG A 1 241 ? 9.719 -10.598 -29.683 1.00 94.88 241 ARG A CA 1
ATOM 1925 C C . ARG A 1 241 ? 10.086 -12.078 -29.571 1.00 94.88 241 ARG A C 1
ATOM 1927 O O . ARG A 1 241 ? 9.257 -12.869 -29.130 1.00 94.88 241 ARG A O 1
ATOM 1934 N N . ALA A 1 242 ? 11.320 -12.443 -29.922 1.00 95.62 242 ALA A N 1
ATOM 1935 C CA . ALA A 1 242 ? 11.788 -13.825 -29.826 1.00 95.62 242 ALA A CA 1
ATOM 1936 C C . ALA A 1 242 ? 11.691 -14.357 -28.386 1.00 95.62 242 ALA A C 1
ATOM 1938 O O . ALA A 1 242 ? 11.248 -15.484 -28.163 1.00 95.62 242 ALA A O 1
ATOM 1939 N N . TRP A 1 243 ? 12.040 -13.526 -27.398 1.00 97.19 243 TRP A N 1
ATOM 1940 C CA . TRP A 1 243 ? 11.914 -13.881 -25.987 1.00 97.19 243 TRP A CA 1
ATOM 1941 C C . TRP A 1 243 ? 10.449 -14.067 -25.555 1.00 97.19 243 TRP A C 1
ATOM 1943 O O . TRP A 1 243 ? 10.132 -15.050 -24.887 1.00 97.19 243 TRP A O 1
ATOM 1953 N N . LEU A 1 244 ? 9.535 -13.184 -25.976 1.00 96.12 244 LEU A N 1
ATOM 1954 C CA . LEU A 1 244 ? 8.098 -13.307 -25.687 1.00 96.12 244 LEU A CA 1
ATOM 1955 C C . LEU A 1 244 ? 7.481 -14.582 -26.278 1.00 96.12 244 LEU A C 1
ATOM 1957 O O . LEU A 1 244 ? 6.671 -15.234 -25.619 1.00 96.12 244 LEU A O 1
ATOM 1961 N N . GLU A 1 245 ? 7.864 -14.948 -27.503 1.00 95.38 245 GLU A N 1
ATOM 1962 C CA . GLU A 1 245 ? 7.388 -16.167 -28.168 1.00 95.38 245 GLU A CA 1
ATOM 1963 C C . GLU A 1 245 ? 7.849 -17.442 -27.448 1.00 95.38 245 GLU A C 1
ATOM 1965 O O . GLU A 1 245 ? 7.084 -18.414 -27.364 1.00 95.38 245 GLU A O 1
ATOM 1970 N N . GLN A 1 246 ? 9.079 -17.416 -26.922 1.00 96.94 246 GLN A N 1
ATOM 1971 C CA . GLN A 1 246 ? 9.696 -18.515 -26.187 1.00 96.94 246 GLN A CA 1
ATOM 1972 C C . GLN A 1 246 ? 9.132 -18.653 -24.766 1.00 96.94 246 GLN A C 1
ATOM 1974 O O . GLN A 1 246 ? 8.659 -19.728 -24.403 1.00 96.94 246 GLN A O 1
ATOM 1979 N N . GLU A 1 247 ? 9.190 -17.590 -23.960 1.00 97.19 247 GLU A N 1
ATOM 1980 C CA . GLU A 1 247 ? 8.891 -17.656 -22.523 1.00 97.19 247 GLU A CA 1
ATOM 1981 C C . GLU A 1 247 ? 7.400 -17.508 -22.208 1.00 97.19 247 GLU A C 1
ATOM 1983 O O . GLU A 1 247 ? 6.945 -17.994 -21.175 1.00 97.19 247 GLU A O 1
ATOM 1988 N N . ARG A 1 248 ? 6.632 -16.848 -23.090 1.00 95.44 248 ARG A N 1
ATOM 1989 C CA . ARG A 1 248 ? 5.178 -16.630 -22.962 1.00 95.44 248 ARG A CA 1
ATOM 1990 C C . ARG A 1 248 ? 4.753 -16.233 -21.542 1.00 95.44 248 ARG A C 1
ATOM 1992 O O . ARG A 1 248 ? 3.913 -16.907 -20.939 1.00 95.44 248 ARG A O 1
ATOM 1999 N N . PRO A 1 249 ? 5.338 -15.166 -20.975 1.00 96.81 249 PRO A N 1
ATOM 2000 C CA . PRO A 1 249 ? 5.045 -14.790 -19.605 1.00 96.81 249 PRO A CA 1
ATOM 2001 C C . PRO A 1 249 ? 3.572 -14.408 -19.448 1.00 96.81 249 PRO A C 1
ATOM 2003 O O . PRO A 1 249 ? 2.973 -13.772 -20.314 1.00 96.81 249 PRO A O 1
ATOM 2006 N N . GLU A 1 250 ? 2.996 -14.751 -18.301 1.00 96.12 250 GLU A N 1
ATOM 2007 C CA . GLU A 1 250 ? 1.618 -14.397 -17.979 1.00 96.12 250 GLU A CA 1
ATOM 2008 C C . GLU A 1 250 ? 1.545 -13.116 -17.144 1.00 96.12 250 GLU A C 1
ATOM 2010 O O . GLU A 1 250 ? 2.426 -12.805 -16.329 1.00 96.12 250 GLU A O 1
ATOM 2015 N N . GLY A 1 251 ? 0.453 -12.376 -17.337 1.00 96.44 251 GLY A N 1
ATOM 2016 C CA . GLY A 1 251 ? 0.038 -11.335 -16.408 1.00 96.44 251 GLY A CA 1
ATOM 2017 C C . GLY A 1 251 ? -0.415 -11.926 -15.071 1.00 96.44 251 GLY A C 1
ATOM 2018 O O . GLY A 1 251 ? -0.880 -13.066 -14.997 1.00 96.44 251 GLY A O 1
ATOM 2019 N N . ASP A 1 252 ? -0.368 -11.129 -14.011 1.00 97.19 252 ASP A N 1
ATOM 2020 C CA . ASP A 1 252 ? -0.766 -11.537 -12.661 1.00 97.19 252 ASP A CA 1
ATOM 2021 C C . ASP A 1 252 ? -1.673 -10.493 -12.001 1.00 97.19 252 ASP A C 1
ATOM 2023 O O . ASP A 1 252 ? -2.131 -9.545 -12.638 1.00 97.19 252 ASP A O 1
ATOM 2027 N N . SER A 1 253 ? -2.025 -10.724 -10.741 1.00 95.31 253 SER A N 1
ATOM 2028 C CA . SER A 1 253 ? -2.771 -9.775 -9.926 1.00 95.31 253 SER A CA 1
ATOM 2029 C C . SER A 1 253 ? -1.904 -9.370 -8.744 1.00 95.31 253 SER A C 1
ATOM 2031 O O . SER A 1 253 ? -1.389 -10.241 -8.045 1.00 95.31 253 SER A O 1
ATOM 2033 N N . VAL A 1 254 ? -1.768 -8.069 -8.499 1.00 94.75 254 VAL A N 1
ATOM 2034 C CA . VAL A 1 254 ? -0.866 -7.546 -7.466 1.00 94.75 254 VAL A CA 1
ATOM 2035 C C . VAL A 1 254 ? -1.586 -6.578 -6.534 1.00 94.75 254 VAL A C 1
ATOM 2037 O O . VAL A 1 254 ? -2.356 -5.722 -6.976 1.00 94.75 254 VAL A O 1
ATOM 2040 N N . ASP A 1 255 ? -1.348 -6.708 -5.228 1.00 93.12 255 ASP A N 1
ATOM 2041 C CA . ASP A 1 255 ? -1.714 -5.657 -4.278 1.00 93.12 255 ASP A CA 1
ATOM 2042 C C . ASP A 1 255 ? -0.644 -4.561 -4.311 1.00 93.12 255 ASP A C 1
ATOM 2044 O O . ASP A 1 255 ? 0.555 -4.834 -4.383 1.00 93.12 255 ASP A O 1
ATOM 2048 N N . PHE A 1 256 ? -1.086 -3.311 -4.274 1.00 92.94 256 PHE A N 1
ATOM 2049 C CA . PHE A 1 256 ? -0.209 -2.148 -4.252 1.00 92.94 256 PHE A CA 1
ATOM 2050 C C . PHE A 1 256 ? -0.376 -1.316 -2.978 1.00 92.94 256 PHE A C 1
ATOM 2052 O O . PHE A 1 256 ? 0.316 -0.322 -2.813 1.00 92.94 256 PHE A O 1
ATOM 2059 N N . THR A 1 257 ? -1.285 -1.689 -2.081 1.00 93.81 257 THR A N 1
ATOM 2060 C CA . THR A 1 257 ? -1.486 -0.991 -0.809 1.00 93.81 257 THR A CA 1
ATOM 2061 C C . THR A 1 257 ? -0.548 -1.533 0.265 1.00 93.81 257 THR A C 1
ATOM 2063 O O . THR A 1 257 ? -0.118 -2.682 0.193 1.00 93.81 257 THR A O 1
ATOM 2066 N N . ASP A 1 258 ? -0.208 -0.704 1.260 1.00 94.69 258 ASP A N 1
ATOM 2067 C CA . ASP A 1 258 ? 0.600 -1.119 2.420 1.00 94.69 258 ASP A CA 1
ATOM 2068 C C . ASP A 1 258 ? 1.951 -1.784 2.069 1.00 94.69 258 ASP A C 1
ATOM 2070 O O . ASP A 1 258 ? 2.475 -2.631 2.800 1.00 94.69 258 ASP A O 1
ATOM 2074 N N . ARG A 1 259 ? 2.562 -1.361 0.962 1.00 97.12 259 ARG A N 1
ATOM 2075 C CA . ARG A 1 259 ? 3.869 -1.839 0.505 1.00 97.12 259 ARG A CA 1
ATOM 2076 C C . ARG A 1 259 ? 4.969 -1.366 1.445 1.00 97.12 259 ARG A C 1
ATOM 2078 O O . ARG A 1 259 ? 4.902 -0.276 2.007 1.00 97.12 259 ARG A O 1
ATOM 2085 N N . VAL A 1 260 ? 6.015 -2.175 1.590 1.00 98.31 260 VAL A N 1
ATOM 2086 C CA . VAL A 1 260 ? 7.204 -1.814 2.370 1.00 98.31 260 VAL A CA 1
ATOM 2087 C C . VAL A 1 260 ? 8.331 -1.429 1.427 1.00 98.31 260 VAL A C 1
ATOM 2089 O O . VAL A 1 260 ? 8.656 -2.178 0.507 1.00 98.31 260 VAL A O 1
ATOM 2092 N N . PHE A 1 261 ? 8.942 -0.285 1.701 1.00 98.56 261 PHE A N 1
ATOM 2093 C CA . PHE A 1 261 ? 10.060 0.266 0.955 1.00 98.56 261 PHE A CA 1
ATOM 2094 C C . PHE A 1 261 ? 11.267 0.468 1.868 1.00 98.56 261 PHE A C 1
ATOM 2096 O O . PHE A 1 261 ? 11.116 0.814 3.044 1.00 98.56 261 PHE A O 1
ATOM 2103 N N . LEU A 1 262 ? 12.461 0.281 1.307 1.00 98.44 262 LEU A N 1
ATOM 2104 C CA . LEU A 1 262 ? 13.718 0.693 1.922 1.00 98.44 262 LEU A CA 1
ATOM 2105 C C . LEU A 1 262 ? 14.238 1.943 1.217 1.00 98.44 262 LEU A C 1
ATOM 2107 O O . LEU A 1 262 ? 14.390 1.946 0.001 1.00 98.44 262 LEU A O 1
ATOM 2111 N N . VAL A 1 263 ? 14.494 3.002 1.977 1.00 97.62 263 VAL A N 1
ATOM 2112 C CA . VAL A 1 263 ? 15.006 4.277 1.461 1.00 97.62 263 VAL A CA 1
ATOM 2113 C C . VAL A 1 263 ? 16.364 4.542 2.100 1.00 97.62 263 VAL A C 1
ATOM 2115 O O . VAL A 1 263 ? 16.487 4.480 3.324 1.00 97.62 263 VAL A O 1
ATOM 2118 N N . GLN A 1 264 ? 17.370 4.815 1.273 1.00 96.19 264 GLN A N 1
ATOM 2119 C CA . GLN A 1 264 ? 18.739 5.080 1.710 1.00 96.19 264 GLN A CA 1
ATOM 2120 C C . GLN A 1 264 ? 19.007 6.586 1.725 1.00 96.19 264 GLN A C 1
ATOM 2122 O O . GLN A 1 264 ? 18.782 7.269 0.727 1.00 96.19 264 GLN A O 1
ATOM 2127 N N . ASP A 1 265 ? 19.521 7.078 2.844 1.00 93.75 265 ASP A N 1
ATOM 2128 C CA . ASP A 1 265 ? 20.013 8.438 3.036 1.00 93.75 265 ASP A CA 1
ATOM 2129 C C . ASP A 1 265 ? 21.534 8.390 3.253 1.00 93.75 265 ASP A C 1
ATOM 2131 O O . ASP A 1 265 ? 22.033 8.027 4.326 1.00 93.75 265 ASP A O 1
ATOM 2135 N N . HIS A 1 266 ? 22.282 8.680 2.188 1.00 89.69 266 HIS A N 1
ATOM 2136 C CA . HIS A 1 266 ? 23.743 8.675 2.186 1.00 89.69 266 HIS A CA 1
ATOM 2137 C C . HIS A 1 266 ? 24.268 9.767 1.254 1.00 89.69 266 HIS A C 1
ATOM 2139 O O . HIS A 1 266 ? 24.267 9.587 0.037 1.00 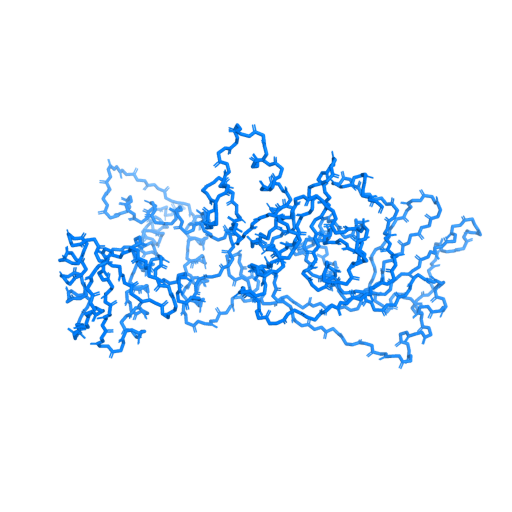89.69 266 HIS A O 1
ATOM 2145 N N . GLU A 1 267 ? 24.686 10.903 1.826 1.00 87.12 267 GLU A N 1
ATOM 2146 C CA . GLU A 1 267 ? 25.018 12.173 1.139 1.00 87.12 267 GLU A CA 1
ATOM 2147 C C . GLU A 1 267 ? 23.824 12.830 0.428 1.00 87.12 267 GLU A C 1
ATOM 2149 O O . GLU A 1 267 ? 23.651 14.047 0.478 1.00 87.12 267 GLU A O 1
ATOM 2154 N N . ARG A 1 268 ? 22.973 12.010 -0.187 1.00 90.19 268 ARG A N 1
ATOM 2155 C CA . ARG A 1 268 ? 21.682 12.339 -0.771 1.00 90.19 268 ARG A CA 1
ATOM 2156 C C . ARG A 1 268 ? 20.674 11.232 -0.477 1.00 90.19 268 ARG A C 1
ATOM 2158 O O . ARG A 1 268 ? 21.033 10.070 -0.273 1.00 90.19 268 ARG A O 1
ATOM 2165 N N . LEU A 1 269 ? 19.400 11.599 -0.537 1.00 92.75 269 LEU A N 1
ATOM 2166 C CA . LEU A 1 269 ? 18.302 10.653 -0.427 1.00 92.75 269 LEU A CA 1
ATOM 2167 C C . LEU A 1 269 ? 18.107 9.925 -1.759 1.00 92.75 269 LEU A C 1
ATOM 2169 O O . LEU A 1 269 ? 17.812 10.554 -2.777 1.00 92.75 269 LEU A O 1
ATOM 2173 N N . LEU A 1 270 ? 18.259 8.605 -1.753 1.00 94.44 270 LEU A N 1
ATOM 2174 C CA . LEU A 1 270 ? 18.030 7.776 -2.932 1.00 94.44 270 LEU A CA 1
ATOM 2175 C C . LEU A 1 270 ? 16.549 7.404 -3.071 1.00 94.44 270 LEU A C 1
ATOM 2177 O O . LEU A 1 270 ? 15.819 7.401 -2.074 1.00 94.44 270 LEU A O 1
ATOM 2181 N N . PRO A 1 271 ? 16.086 7.073 -4.290 1.00 95.69 271 PRO A N 1
ATOM 2182 C CA . PRO A 1 271 ? 14.728 6.592 -4.477 1.00 95.69 271 PRO A CA 1
ATOM 2183 C C . PRO A 1 271 ? 14.456 5.326 -3.642 1.00 95.69 271 PRO A C 1
ATOM 2185 O O . PRO A 1 271 ? 15.390 4.596 -3.287 1.00 95.69 271 PRO A O 1
ATOM 2188 N N . PRO A 1 272 ? 13.186 5.036 -3.322 1.00 97.31 272 PRO A N 1
ATOM 2189 C CA . PRO A 1 272 ? 12.838 3.839 -2.569 1.00 97.31 272 PRO A CA 1
ATOM 2190 C C . PRO A 1 272 ? 13.215 2.565 -3.330 1.00 97.31 272 PRO A C 1
ATOM 2192 O O . PRO A 1 272 ? 13.138 2.517 -4.550 1.00 97.31 272 PRO A O 1
ATOM 2195 N N . MET A 1 273 ? 13.580 1.509 -2.614 1.00 97.56 273 MET A N 1
ATOM 2196 C CA . MET A 1 273 ? 13.851 0.178 -3.156 1.00 97.56 273 MET A CA 1
ATOM 2197 C C . MET A 1 273 ? 12.869 -0.843 -2.588 1.00 97.56 273 MET A C 1
ATOM 2199 O O . MET A 1 273 ? 12.396 -0.715 -1.451 1.00 97.56 273 MET A O 1
ATOM 2203 N N . ARG A 1 274 ? 12.630 -1.929 -3.333 1.00 96.94 274 ARG A N 1
ATOM 2204 C CA . ARG A 1 274 ? 12.027 -3.129 -2.737 1.00 96.94 274 ARG A CA 1
ATOM 2205 C C . ARG A 1 274 ? 12.994 -3.739 -1.727 1.00 96.94 274 ARG A C 1
ATOM 2207 O O . ARG A 1 274 ? 14.186 -3.841 -2.030 1.00 96.94 274 ARG A O 1
ATOM 2214 N N . PRO A 1 275 ? 12.498 -4.274 -0.600 1.00 98.12 275 PRO A N 1
ATOM 2215 C CA . PRO A 1 275 ? 13.354 -4.929 0.380 1.00 98.12 275 PRO A CA 1
ATOM 2216 C C . PRO A 1 275 ? 14.192 -6.076 -0.202 1.00 98.12 275 PRO A C 1
ATOM 2218 O O . PRO A 1 275 ? 15.347 -6.229 0.172 1.00 98.12 275 PRO A O 1
ATOM 2221 N N . ALA A 1 276 ? 13.657 -6.833 -1.167 1.00 97.75 276 ALA A N 1
ATOM 2222 C CA . ALA A 1 276 ? 14.387 -7.907 -1.850 1.00 97.75 276 ALA A CA 1
ATOM 2223 C C . ALA A 1 276 ? 15.577 -7.409 -2.696 1.00 97.75 276 ALA A C 1
ATOM 2225 O O . ALA A 1 276 ? 16.616 -8.064 -2.726 1.00 97.75 276 ALA A O 1
ATOM 2226 N N . VAL A 1 277 ? 15.445 -6.250 -3.351 1.00 97.19 277 VAL A N 1
ATOM 2227 C CA . VAL A 1 277 ? 16.523 -5.642 -4.150 1.00 97.19 277 VAL A CA 1
ATOM 2228 C C . VAL A 1 277 ? 17.592 -5.053 -3.231 1.00 97.19 277 VAL A C 1
ATOM 2230 O O . VAL A 1 277 ? 18.773 -5.342 -3.391 1.00 97.19 277 VAL A O 1
ATOM 2233 N N . ALA A 1 278 ? 17.180 -4.318 -2.195 1.00 97.50 278 ALA A N 1
ATOM 2234 C CA . ALA A 1 278 ? 18.092 -3.801 -1.175 1.00 97.50 278 ALA A CA 1
ATOM 2235 C C . ALA A 1 278 ? 18.852 -4.928 -0.441 1.00 97.50 278 ALA A C 1
ATOM 2237 O O . ALA A 1 278 ? 20.043 -4.797 -0.154 1.00 97.50 278 ALA A O 1
ATOM 2238 N N . ALA A 1 279 ? 18.201 -6.070 -0.192 1.00 97.69 279 ALA A N 1
ATOM 2239 C CA . ALA A 1 279 ? 18.830 -7.277 0.354 1.00 97.69 279 ALA A CA 1
ATOM 2240 C C . ALA A 1 279 ? 19.949 -7.846 -0.547 1.00 97.69 279 ALA A C 1
ATOM 2242 O O . ALA A 1 279 ? 20.853 -8.517 -0.057 1.00 97.69 279 ALA A O 1
ATOM 2243 N N . GLY A 1 280 ? 19.891 -7.592 -1.859 1.00 96.25 280 GLY A N 1
ATOM 2244 C CA . GLY A 1 280 ? 20.862 -8.064 -2.851 1.00 96.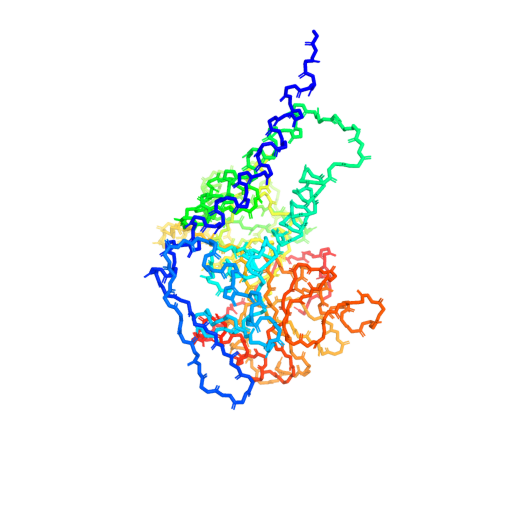25 280 GLY A CA 1
ATOM 2245 C C . GLY A 1 280 ? 22.036 -7.121 -3.126 1.00 96.25 280 GLY A C 1
ATOM 2246 O O . GLY A 1 280 ? 22.918 -7.490 -3.905 1.00 96.25 280 GLY A O 1
ATOM 2247 N N . LEU A 1 281 ? 22.063 -5.930 -2.511 1.00 95.38 281 LEU A N 1
ATOM 2248 C CA . LEU A 1 281 ? 23.120 -4.936 -2.724 1.00 95.38 281 LEU A CA 1
ATOM 2249 C C . LEU A 1 281 ? 24.484 -5.437 -2.233 1.00 95.38 281 LEU A C 1
ATOM 2251 O O . LEU A 1 281 ? 24.532 -6.113 -1.203 1.00 95.38 281 LEU A O 1
ATOM 2255 N N . PRO A 1 282 ? 25.594 -5.077 -2.896 1.00 94.00 282 PRO A N 1
ATOM 2256 C CA . PRO A 1 282 ? 26.935 -5.350 -2.387 1.00 94.00 282 PRO A CA 1
ATOM 2257 C C . PRO A 1 282 ? 27.257 -4.476 -1.162 1.00 94.00 282 PRO A C 1
ATOM 2259 O O . PRO A 1 282 ? 26.666 -3.415 -0.965 1.00 94.00 282 PRO A O 1
ATOM 2262 N N . ASP A 1 283 ? 28.203 -4.911 -0.325 1.00 93.56 283 ASP A N 1
ATOM 2263 C CA . ASP A 1 283 ? 28.474 -4.285 0.982 1.00 93.56 283 ASP A CA 1
ATOM 2264 C C . ASP A 1 283 ? 28.885 -2.806 0.889 1.00 93.56 283 ASP A C 1
ATOM 2266 O O . ASP A 1 283 ? 28.487 -1.996 1.728 1.00 93.56 283 ASP A O 1
ATOM 2270 N N . ASN A 1 284 ? 29.624 -2.426 -0.156 1.00 93.31 284 ASN A N 1
ATOM 2271 C CA . ASN A 1 284 ? 30.049 -1.044 -0.402 1.00 93.31 284 ASN A CA 1
ATOM 2272 C C . ASN A 1 284 ? 28.881 -0.090 -0.705 1.00 93.31 284 ASN A C 1
ATOM 2274 O O . ASN A 1 284 ? 29.046 1.121 -0.606 1.00 93.31 284 ASN A O 1
ATOM 2278 N N . GLU A 1 285 ? 27.707 -0.618 -1.052 1.00 93.19 285 GLU A N 1
ATOM 2279 C CA . GLU A 1 285 ? 26.509 0.164 -1.368 1.00 93.19 285 GLU A CA 1
ATOM 2280 C C . GLU A 1 285 ? 25.503 0.205 -0.208 1.00 93.19 285 GLU A C 1
ATOM 2282 O O . GLU A 1 285 ? 24.485 0.890 -0.292 1.00 93.19 285 GLU A O 1
ATOM 2287 N N . ARG A 1 286 ? 25.790 -0.478 0.909 1.00 95.12 286 ARG A N 1
ATOM 2288 C CA . ARG A 1 286 ? 24.925 -0.537 2.105 1.00 95.12 286 ARG A CA 1
ATOM 2289 C C . ARG A 1 286 ? 25.194 0.583 3.118 1.00 95.12 286 ARG A C 1
ATOM 2291 O O . ARG A 1 286 ? 24.681 0.551 4.234 1.00 95.12 286 ARG A O 1
ATOM 2298 N N . VAL A 1 287 ? 25.994 1.574 2.739 1.00 94.31 287 VAL A N 1
ATOM 2299 C CA . VAL A 1 287 ? 26.416 2.701 3.586 1.00 94.31 287 VAL A CA 1
ATOM 2300 C C . VAL A 1 287 ? 25.275 3.677 3.915 1.00 94.31 287 VAL A C 1
ATOM 2302 O O . VAL A 1 287 ? 24.230 3.675 3.269 1.00 94.31 287 VAL A O 1
ATOM 2305 N N . GLY A 1 288 ? 25.477 4.535 4.917 1.00 94.75 288 GLY A N 1
ATOM 2306 C CA . GLY A 1 288 ? 24.518 5.574 5.313 1.00 94.75 288 GLY A CA 1
ATOM 2307 C C . GLY A 1 288 ? 23.377 5.094 6.209 1.00 94.75 288 GLY A C 1
ATOM 2308 O O . GLY A 1 288 ? 23.447 4.028 6.824 1.00 94.75 288 GLY A O 1
ATOM 2309 N N . ILE A 1 289 ? 22.346 5.933 6.321 1.00 96.25 289 ILE A N 1
ATOM 2310 C CA . ILE A 1 289 ? 21.160 5.668 7.136 1.00 96.25 289 ILE A CA 1
ATOM 2311 C C . ILE A 1 289 ? 20.082 5.061 6.244 1.00 96.25 289 ILE A C 1
ATOM 2313 O O . ILE A 1 289 ? 19.778 5.570 5.170 1.00 96.25 289 ILE A O 1
ATOM 2317 N N . TRP A 1 290 ? 19.477 3.976 6.704 1.00 97.88 290 TRP A N 1
ATOM 2318 C CA . TRP A 1 290 ? 18.393 3.295 6.015 1.00 97.88 290 TRP A CA 1
ATOM 2319 C C . TRP A 1 290 ? 17.080 3.478 6.760 1.00 97.88 290 TRP A C 1
ATOM 2321 O O . TRP A 1 290 ? 17.034 3.435 7.990 1.00 97.88 290 TRP A O 1
ATOM 2331 N N . HIS A 1 291 ? 16.000 3.635 6.002 1.00 98.06 291 HIS A N 1
ATOM 2332 C CA . HIS A 1 291 ? 14.642 3.780 6.506 1.00 98.06 291 HIS A CA 1
ATOM 2333 C C . HIS A 1 291 ? 13.755 2.679 5.931 1.00 98.06 291 HIS A C 1
ATOM 2335 O O . HIS A 1 291 ? 13.655 2.536 4.715 1.00 98.06 291 HIS A O 1
ATOM 2341 N N . ALA A 1 292 ? 13.076 1.936 6.803 1.00 98.44 292 ALA A N 1
ATOM 2342 C CA . ALA A 1 292 ? 12.006 1.023 6.432 1.00 98.44 292 ALA A CA 1
ATOM 2343 C C . ALA A 1 292 ? 10.662 1.720 6.623 1.00 98.44 292 ALA A C 1
ATOM 2345 O O . ALA A 1 292 ? 10.289 2.078 7.744 1.00 98.44 292 ALA A O 1
ATOM 2346 N N . VAL A 1 293 ? 9.939 1.919 5.524 1.00 98.31 293 VAL A N 1
ATOM 2347 C CA . VAL A 1 293 ? 8.694 2.692 5.496 1.00 98.31 293 VAL A CA 1
ATOM 2348 C C . VAL A 1 293 ? 7.603 1.871 4.832 1.00 98.31 293 VAL A C 1
ATOM 2350 O O . VAL A 1 293 ? 7.815 1.314 3.755 1.00 98.31 293 VAL A O 1
ATOM 2353 N N . ARG A 1 294 ? 6.424 1.809 5.454 1.00 97.94 294 ARG A N 1
ATOM 2354 C CA . ARG A 1 294 ? 5.219 1.275 4.821 1.00 97.94 294 ARG A CA 1
ATOM 2355 C C . ARG A 1 294 ? 4.396 2.411 4.219 1.00 97.94 294 ARG A C 1
ATOM 2357 O O . ARG A 1 294 ? 4.061 3.366 4.920 1.00 97.94 294 ARG A O 1
ATOM 2364 N N . ALA A 1 295 ? 4.065 2.301 2.940 1.00 97.56 295 ALA A N 1
ATOM 2365 C CA . ALA A 1 295 ? 3.280 3.271 2.184 1.00 97.56 295 ALA A CA 1
ATOM 2366 C C . ALA A 1 295 ? 2.538 2.579 1.031 1.00 97.56 295 ALA A C 1
ATOM 2368 O O . ALA A 1 295 ? 2.884 1.467 0.645 1.00 97.56 295 ALA A O 1
ATOM 2369 N N . ASP A 1 296 ? 1.529 3.231 0.453 1.00 95.81 296 ASP A N 1
ATOM 2370 C CA . ASP A 1 296 ? 0.855 2.685 -0.739 1.00 95.81 296 ASP A CA 1
ATOM 2371 C C . ASP A 1 296 ? 1.695 2.914 -2.003 1.00 95.81 296 ASP A C 1
ATOM 2373 O O . ASP A 1 296 ? 1.691 2.106 -2.928 1.00 95.81 296 ASP A O 1
ATOM 2377 N N . PHE A 1 297 ? 2.455 4.007 -2.040 1.00 95.31 297 PHE A N 1
ATOM 2378 C CA . PHE A 1 297 ? 3.232 4.400 -3.207 1.00 95.31 297 PHE A CA 1
ATOM 2379 C C . PHE A 1 297 ? 4.662 4.814 -2.823 1.00 95.31 297 PHE A C 1
ATOM 2381 O O . PHE A 1 297 ? 4.895 5.239 -1.684 1.00 95.31 297 PHE A O 1
ATOM 2388 N N . PRO A 1 298 ? 5.638 4.688 -3.742 1.00 95.94 298 PRO A N 1
ATOM 2389 C CA . PRO A 1 298 ? 7.031 5.010 -3.433 1.00 95.94 298 PRO A CA 1
ATOM 2390 C C . PRO A 1 298 ? 7.263 6.502 -3.141 1.00 95.94 298 PRO A C 1
ATOM 2392 O O . PRO A 1 298 ? 8.059 6.846 -2.268 1.00 95.94 298 PRO A O 1
ATOM 2395 N N . ASP A 1 299 ? 6.540 7.397 -3.817 1.00 94.12 299 ASP A N 1
ATOM 2396 C CA . ASP A 1 299 ? 6.586 8.851 -3.608 1.00 94.12 299 ASP A CA 1
ATOM 2397 C C . ASP A 1 299 ? 6.213 9.247 -2.169 1.00 94.12 299 ASP A C 1
ATOM 2399 O O . ASP A 1 299 ? 6.859 10.122 -1.583 1.00 94.12 299 ASP A O 1
ATOM 2403 N N . ASP A 1 300 ? 5.227 8.569 -1.573 1.00 95.19 300 ASP A N 1
ATOM 2404 C CA . ASP A 1 300 ? 4.821 8.752 -0.176 1.00 95.19 300 ASP A CA 1
ATOM 2405 C C . ASP A 1 300 ? 5.962 8.364 0.783 1.00 95.19 300 ASP A C 1
ATOM 2407 O O . ASP A 1 300 ? 6.256 9.101 1.729 1.00 95.19 300 ASP A O 1
ATOM 2411 N N . ALA A 1 301 ? 6.648 7.242 0.526 1.00 96.81 301 ALA A N 1
ATOM 2412 C CA . ALA A 1 301 ? 7.786 6.797 1.332 1.00 96.81 301 ALA A CA 1
ATOM 2413 C C . ALA A 1 301 ? 8.992 7.742 1.197 1.00 96.81 301 ALA A C 1
ATOM 2415 O O . ALA A 1 301 ? 9.566 8.165 2.203 1.00 96.81 301 ALA A O 1
ATOM 2416 N N . PHE A 1 302 ? 9.342 8.125 -0.032 1.00 95.00 302 PHE A N 1
ATOM 2417 C CA . PHE A 1 302 ? 10.438 9.055 -0.304 1.00 95.00 302 PHE A CA 1
ATOM 2418 C C . PHE A 1 302 ? 10.184 10.428 0.331 1.00 95.00 302 PHE A C 1
ATOM 2420 O O . PHE A 1 302 ? 11.033 10.968 1.042 1.00 95.00 302 PHE A O 1
ATOM 2427 N N . THR A 1 303 ? 8.984 10.981 0.127 1.00 93.56 303 THR A N 1
ATOM 2428 C CA . THR A 1 303 ? 8.597 12.289 0.671 1.00 93.56 303 THR A CA 1
ATOM 2429 C C . THR A 1 303 ? 8.571 12.274 2.192 1.00 93.56 303 THR A C 1
ATOM 2431 O O . THR A 1 303 ? 9.009 13.246 2.809 1.00 93.56 303 THR A O 1
ATOM 2434 N N . HIS A 1 304 ? 8.120 11.173 2.802 1.00 95.06 304 HIS A N 1
ATOM 2435 C CA . HIS A 1 304 ? 8.173 11.002 4.248 1.00 95.06 304 HIS A CA 1
ATOM 2436 C C . HIS A 1 304 ? 9.608 11.107 4.779 1.00 95.06 304 HIS A C 1
ATOM 2438 O O . HIS A 1 304 ? 9.861 11.911 5.678 1.00 95.06 304 HIS A O 1
ATOM 2444 N N . VAL A 1 305 ? 10.553 10.341 4.220 1.00 94.69 305 VAL A N 1
ATOM 2445 C CA . VAL A 1 305 ? 11.946 10.354 4.696 1.00 94.69 305 VAL A CA 1
ATOM 2446 C C . VAL A 1 305 ? 12.570 11.733 4.489 1.00 94.69 305 VAL A C 1
ATOM 2448 O O . VAL A 1 305 ? 13.098 12.304 5.446 1.00 94.69 305 VAL A O 1
ATOM 2451 N N . ARG A 1 306 ? 12.386 12.330 3.304 1.00 92.06 306 ARG A N 1
ATOM 2452 C CA . ARG A 1 306 ? 12.843 13.694 2.998 1.00 92.06 306 ARG A CA 1
ATOM 2453 C C . ARG A 1 306 ? 12.323 14.720 4.010 1.00 92.06 306 ARG A C 1
ATOM 2455 O O . ARG A 1 306 ? 13.096 15.502 4.555 1.00 92.06 306 ARG A O 1
ATOM 2462 N N . GLY A 1 307 ? 11.021 14.706 4.292 1.00 89.62 307 GLY A N 1
ATOM 2463 C CA . GLY A 1 307 ? 10.402 15.639 5.235 1.00 89.62 307 GLY A CA 1
ATOM 2464 C C . GLY A 1 307 ? 10.761 15.361 6.701 1.00 89.62 307 GLY A C 1
ATOM 2465 O O . GLY A 1 307 ? 10.770 16.277 7.525 1.00 89.62 307 GLY A O 1
ATOM 2466 N N . SER A 1 308 ? 11.089 14.114 7.049 1.00 86.88 308 SER A N 1
ATOM 2467 C CA . SER A 1 308 ? 11.522 13.748 8.401 1.00 86.88 308 SER A CA 1
ATOM 2468 C C . SER A 1 308 ? 12.891 14.343 8.751 1.00 86.88 308 SER A C 1
ATOM 2470 O O . SER A 1 308 ? 13.101 14.730 9.910 1.00 86.88 308 SER A O 1
ATOM 2472 N N . ALA A 1 309 ? 13.784 14.494 7.765 1.00 79.88 309 ALA A N 1
ATOM 2473 C CA . ALA A 1 309 ? 15.109 15.086 7.931 1.00 79.88 309 ALA A CA 1
ATOM 2474 C C . ALA A 1 309 ? 15.034 16.594 8.242 1.00 79.88 309 ALA A C 1
ATOM 2476 O O . ALA A 1 309 ? 15.686 17.062 9.179 1.00 79.88 309 ALA A O 1
ATOM 2477 N N . ASP A 1 310 ? 14.142 17.325 7.563 1.00 72.56 310 ASP A N 1
ATOM 2478 C CA . ASP A 1 310 ? 14.056 18.797 7.588 1.00 72.56 310 ASP A CA 1
ATOM 2479 C C . ASP A 1 310 ? 13.504 19.408 8.903 1.00 72.56 310 ASP A C 1
ATOM 2481 O O . ASP A 1 310 ? 13.451 20.619 9.081 1.00 72.56 310 ASP A O 1
ATOM 2485 N N . ARG A 1 311 ? 13.112 18.588 9.891 1.00 58.44 311 ARG A N 1
ATOM 2486 C CA . ARG A 1 311 ? 12.565 18.969 11.227 1.00 58.44 311 ARG A CA 1
ATOM 2487 C C . ARG A 1 311 ? 11.297 19.852 11.228 1.00 58.44 311 ARG A C 1
ATOM 2489 O O . ARG A 1 311 ? 10.634 19.917 12.260 1.00 58.44 311 ARG A O 1
ATOM 2496 N N . SER A 1 312 ? 10.959 20.504 10.123 1.00 60.06 312 SER A N 1
ATOM 2497 C CA . SER A 1 312 ? 9.934 21.543 9.970 1.00 60.06 312 SER A CA 1
ATOM 2498 C C . SER A 1 312 ? 8.543 20.978 9.658 1.00 60.06 312 SER A C 1
ATOM 2500 O O . SER A 1 312 ? 7.531 21.580 10.008 1.00 60.06 312 SER A O 1
ATOM 2502 N N . ALA A 1 313 ? 8.482 19.792 9.047 1.00 67.94 313 ALA A N 1
ATOM 2503 C CA . ALA A 1 313 ? 7.272 19.269 8.413 1.00 67.94 313 ALA A CA 1
ATOM 2504 C C . ALA A 1 313 ? 6.425 18.322 9.293 1.00 67.94 313 ALA A C 1
ATOM 2506 O O . ALA A 1 313 ? 5.457 17.731 8.823 1.00 67.94 313 ALA A O 1
ATOM 2507 N N . GLY A 1 314 ? 6.765 18.155 10.578 1.00 79.75 314 GLY A N 1
ATOM 2508 C CA . GLY A 1 314 ? 5.953 17.371 11.523 1.00 79.75 314 GLY A CA 1
ATOM 2509 C C . GLY A 1 314 ? 5.852 15.869 11.212 1.00 79.75 314 GLY A C 1
ATOM 2510 O O . GLY A 1 314 ? 5.015 15.179 11.797 1.00 79.75 314 GLY A O 1
ATOM 2511 N N . HIS A 1 315 ? 6.689 15.345 10.311 1.00 88.75 315 HIS A N 1
ATOM 2512 C CA . HIS A 1 315 ? 6.726 13.919 10.001 1.00 88.75 315 HIS A CA 1
ATOM 2513 C C . HIS A 1 315 ? 7.228 13.093 11.190 1.00 88.75 315 HIS A C 1
ATOM 2515 O O . HIS A 1 315 ? 8.121 13.506 11.938 1.00 88.75 315 HIS A O 1
ATOM 2521 N N . ALA A 1 316 ? 6.657 11.897 11.350 1.00 86.06 316 ALA A N 1
ATOM 2522 C CA . ALA A 1 316 ? 7.095 10.952 12.366 1.00 86.06 316 ALA A CA 1
ATOM 2523 C C . ALA A 1 316 ? 8.554 10.535 12.132 1.00 86.06 316 ALA A C 1
ATOM 2525 O O . ALA A 1 316 ? 8.980 10.314 11.007 1.00 86.06 316 ALA A O 1
ATOM 2526 N N . ARG A 1 317 ? 9.313 10.419 13.224 1.00 84.38 317 ARG A N 1
ATOM 2527 C CA . ARG A 1 317 ? 10.710 9.944 13.221 1.00 84.38 317 ARG A CA 1
ATOM 2528 C C . ARG A 1 317 ? 10.900 8.632 13.956 1.00 84.38 317 ARG A C 1
ATOM 2530 O O . ARG A 1 317 ? 11.976 8.056 13.932 1.00 84.38 317 ARG A O 1
ATOM 2537 N N . ARG A 1 318 ? 9.889 8.223 14.712 1.00 88.81 318 ARG A N 1
ATOM 2538 C CA . ARG A 1 318 ? 9.900 6.991 15.492 1.00 88.81 318 ARG A CA 1
ATOM 2539 C C . ARG A 1 318 ? 8.983 5.989 14.807 1.00 88.81 318 ARG A C 1
ATOM 2541 O O . ARG A 1 318 ? 8.053 6.438 14.136 1.00 88.81 318 ARG A O 1
ATOM 2548 N N . PRO A 1 319 ? 9.221 4.683 15.005 1.00 93.12 319 PRO A N 1
ATOM 2549 C CA . PRO A 1 319 ? 8.335 3.659 14.491 1.00 93.12 319 PRO A CA 1
ATOM 2550 C C . PRO A 1 319 ? 6.871 3.936 14.835 1.00 93.12 319 PRO A C 1
ATOM 2552 O O . PRO A 1 319 ? 6.554 4.352 15.954 1.00 93.12 319 PRO A O 1
ATOM 2555 N N . GLY A 1 320 ? 6.004 3.704 13.859 1.00 91.00 320 GLY A N 1
ATOM 2556 C CA . GLY A 1 320 ? 4.582 3.974 13.920 1.00 91.00 320 GLY A CA 1
ATOM 2557 C C . GLY A 1 320 ? 4.098 4.909 12.820 1.00 91.00 320 GLY A C 1
ATOM 2558 O O . GLY A 1 320 ? 4.832 5.384 11.950 1.00 91.00 320 GLY A O 1
ATOM 2559 N N . ASP A 1 321 ? 2.798 5.144 12.873 1.00 91.38 321 ASP A N 1
ATOM 2560 C CA . ASP A 1 321 ? 2.069 5.928 11.896 1.00 91.38 321 ASP A CA 1
ATOM 2561 C C . ASP A 1 321 ? 2.476 7.407 11.892 1.00 91.38 321 ASP A C 1
ATOM 2563 O O . ASP A 1 321 ? 2.493 8.074 12.930 1.00 91.38 321 ASP A O 1
ATOM 2567 N N . CYS A 1 322 ? 2.700 7.964 10.701 1.00 92.00 322 CYS A N 1
ATOM 2568 C CA . CYS A 1 322 ? 2.860 9.401 10.536 1.00 92.00 322 CYS A CA 1
ATOM 2569 C C . CYS A 1 322 ? 1.494 10.102 10.568 1.00 92.00 322 CYS A C 1
ATOM 2571 O O . CYS A 1 322 ? 0.536 9.651 9.940 1.00 92.00 322 CYS A O 1
ATOM 2573 N N . SER A 1 323 ? 1.402 11.227 11.282 1.00 88.19 323 SER A N 1
ATOM 2574 C CA . SER A 1 323 ? 0.205 12.082 11.308 1.00 88.19 323 SER A CA 1
ATOM 2575 C C . SER A 1 323 ? 0.154 13.074 10.141 1.00 88.19 323 SER A C 1
ATOM 2577 O O . SER A 1 323 ? -0.928 13.490 9.741 1.00 88.19 323 SER A O 1
ATOM 2579 N N . ALA A 1 324 ? 1.315 13.448 9.593 1.00 89.31 324 ALA A N 1
ATOM 2580 C CA . ALA A 1 324 ? 1.434 14.441 8.522 1.00 89.31 324 ALA A CA 1
ATOM 2581 C C . ALA A 1 324 ? 1.295 13.869 7.096 1.00 89.31 324 ALA A C 1
ATOM 2583 O O . ALA A 1 324 ? 1.099 14.626 6.152 1.00 89.31 324 ALA A O 1
ATOM 2584 N N . CYS A 1 325 ? 1.427 12.552 6.908 1.00 92.56 325 CYS A N 1
ATOM 2585 C CA . CYS A 1 325 ? 1.420 11.935 5.578 1.00 92.56 325 CYS A CA 1
ATOM 2586 C C . CYS A 1 325 ? 1.005 10.461 5.630 1.00 92.56 325 CYS A C 1
ATOM 2588 O O . CYS A 1 325 ? 0.953 9.860 6.704 1.00 92.56 325 CYS A O 1
ATOM 2590 N N . SER A 1 326 ? 0.773 9.874 4.457 1.00 93.81 326 SER A N 1
ATOM 2591 C CA . SER A 1 326 ? 0.297 8.497 4.272 1.00 93.81 326 SER A CA 1
ATOM 2592 C C . SER A 1 326 ? 1.430 7.467 4.344 1.00 93.81 326 SER A C 1
ATOM 2594 O O . SER A 1 326 ? 1.593 6.649 3.443 1.00 93.81 326 SER A O 1
ATOM 2596 N N . ALA A 1 327 ? 2.215 7.509 5.419 1.00 96.00 327 ALA A N 1
ATOM 2597 C CA . ALA A 1 327 ? 3.331 6.598 5.649 1.00 96.00 327 ALA A CA 1
ATOM 2598 C C . ALA A 1 327 ? 3.381 6.130 7.111 1.00 96.00 327 ALA A C 1
ATOM 2600 O O . ALA A 1 327 ? 2.946 6.833 8.027 1.00 96.00 327 ALA A O 1
ATOM 2601 N N . GLU A 1 328 ? 3.940 4.947 7.326 1.00 95.88 328 GLU A N 1
ATOM 2602 C CA . GLU A 1 328 ? 4.298 4.402 8.634 1.00 95.88 328 GLU A CA 1
ATOM 2603 C C . GLU A 1 328 ? 5.796 4.106 8.652 1.00 95.88 328 GLU A C 1
ATOM 2605 O O . GLU A 1 328 ? 6.323 3.453 7.752 1.00 95.88 328 GLU A O 1
ATOM 2610 N N . VAL A 1 329 ? 6.483 4.554 9.699 1.00 96.88 329 VAL A N 1
ATOM 2611 C CA . VAL A 1 329 ? 7.879 4.183 9.934 1.00 96.88 329 VAL A CA 1
ATOM 2612 C C . VAL A 1 329 ? 7.894 2.805 10.580 1.00 96.88 329 VAL A C 1
ATOM 2614 O O . VAL A 1 329 ? 7.343 2.622 11.660 1.00 96.88 329 VAL A O 1
ATOM 2617 N N . LEU A 1 330 ? 8.546 1.834 9.954 1.00 97.12 330 LEU A N 1
ATOM 2618 C CA . LEU A 1 330 ? 8.751 0.512 10.551 1.00 97.12 330 LEU A CA 1
ATOM 2619 C C . LEU A 1 330 ? 10.030 0.490 11.394 1.00 97.12 330 LEU A C 1
ATOM 2621 O O . LEU A 1 330 ? 10.072 -0.108 12.466 1.00 97.12 330 LEU A O 1
ATOM 2625 N N . GLY A 1 331 ? 11.066 1.180 10.922 1.00 96.44 331 GLY A N 1
ATOM 2626 C CA . GLY A 1 331 ? 12.360 1.292 11.582 1.00 96.44 331 GLY A CA 1
ATOM 2627 C C . GLY A 1 331 ? 13.324 2.145 10.765 1.00 96.44 331 GLY A C 1
ATOM 2628 O O . GLY A 1 331 ? 13.067 2.441 9.599 1.00 96.44 331 GLY A O 1
ATOM 2629 N N . PHE A 1 332 ? 14.423 2.560 11.382 1.00 95.69 332 PHE A N 1
ATOM 2630 C CA . PHE A 1 332 ? 15.505 3.279 10.715 1.00 95.69 332 PHE A CA 1
ATOM 2631 C C . PHE A 1 332 ? 16.823 3.041 11.459 1.00 95.69 332 PHE A C 1
ATOM 2633 O O . PHE A 1 332 ? 16.795 2.687 12.638 1.00 95.69 332 PHE A O 1
ATOM 2640 N N . GLY A 1 333 ? 17.955 3.251 10.790 1.00 96.19 333 GLY A N 1
ATOM 2641 C CA . GLY A 1 333 ? 19.283 3.066 11.374 1.00 96.19 333 GLY A CA 1
ATOM 2642 C C . GLY A 1 333 ? 20.274 2.536 10.349 1.00 96.19 333 GLY A C 1
ATOM 2643 O O . GLY A 1 333 ? 20.298 2.992 9.209 1.00 96.19 333 GLY A O 1
ATOM 2644 N N . SER A 1 334 ? 21.086 1.568 10.753 1.00 97.44 334 SER A N 1
ATOM 2645 C CA . SER A 1 334 ? 21.931 0.801 9.837 1.00 97.44 334 SER A CA 1
ATOM 2646 C C . SER A 1 334 ? 21.101 -0.006 8.830 1.00 97.44 334 SER A C 1
ATOM 2648 O O . SER A 1 334 ? 19.910 -0.267 9.032 1.00 97.44 334 SER A O 1
ATOM 2650 N N . TYR A 1 335 ? 21.760 -0.453 7.760 1.00 98.12 335 TYR A N 1
ATOM 2651 C CA . TYR A 1 335 ? 21.184 -1.366 6.773 1.00 98.12 335 TYR A CA 1
ATOM 2652 C C . TYR A 1 335 ? 20.502 -2.585 7.422 1.00 98.12 335 TYR A C 1
ATOM 2654 O O . TYR A 1 335 ? 19.337 -2.864 7.139 1.00 98.12 335 TYR A O 1
ATOM 2662 N N . ASP A 1 336 ? 21.188 -3.265 8.349 1.00 97.88 336 ASP A N 1
ATOM 2663 C CA . ASP A 1 336 ? 20.672 -4.474 9.001 1.00 97.88 336 ASP A CA 1
ATOM 2664 C C . ASP A 1 336 ? 19.452 -4.193 9.887 1.00 97.88 336 ASP A C 1
ATOM 2666 O O . ASP A 1 336 ? 18.536 -5.014 9.971 1.00 97.88 336 ASP A O 1
ATOM 2670 N N . GLU A 1 337 ? 19.410 -3.038 10.557 1.00 97.94 337 GLU A N 1
ATOM 2671 C CA . GLU A 1 337 ? 18.270 -2.633 11.386 1.00 97.94 337 GLU A CA 1
ATOM 2672 C C . GLU A 1 337 ? 17.034 -2.343 10.533 1.00 97.94 337 GLU A C 1
ATOM 2674 O O . GLU A 1 337 ? 15.942 -2.831 10.842 1.00 97.94 337 GLU A O 1
ATOM 2679 N N . ALA A 1 338 ? 17.200 -1.600 9.435 1.00 97.94 338 ALA A N 1
ATOM 2680 C CA . ALA A 1 338 ? 16.109 -1.302 8.516 1.00 97.94 338 ALA A CA 1
ATOM 2681 C C . ALA A 1 338 ? 15.607 -2.570 7.805 1.00 97.94 338 ALA A C 1
ATOM 2683 O O . ALA A 1 338 ? 14.398 -2.806 7.740 1.00 97.94 338 ALA A O 1
ATOM 2684 N N . LEU A 1 339 ? 16.513 -3.437 7.339 1.00 98.12 339 LEU A N 1
ATOM 2685 C CA . LEU A 1 339 ? 16.144 -4.699 6.698 1.00 98.12 339 LEU A CA 1
ATOM 2686 C C . LEU A 1 339 ? 15.430 -5.644 7.675 1.00 98.12 339 LEU A C 1
ATOM 2688 O O . LEU A 1 339 ? 14.441 -6.276 7.306 1.00 98.12 339 LEU A O 1
ATOM 2692 N N . ARG A 1 340 ? 15.856 -5.692 8.945 1.00 98.12 340 ARG A N 1
ATOM 2693 C CA . ARG A 1 340 ? 15.164 -6.449 10.001 1.00 98.12 340 ARG A CA 1
ATOM 2694 C C . ARG A 1 340 ? 13.766 -5.902 10.276 1.00 98.12 340 ARG A C 1
ATOM 2696 O O . ARG A 1 340 ? 12.840 -6.692 10.445 1.00 98.12 340 ARG A O 1
ATOM 2703 N N . ALA A 1 341 ? 13.593 -4.581 10.301 1.00 97.75 341 ALA A N 1
ATOM 2704 C CA . ALA A 1 341 ? 12.277 -3.962 10.454 1.00 97.75 341 ALA A CA 1
ATOM 2705 C C . ALA A 1 341 ? 11.349 -4.300 9.273 1.00 97.75 341 ALA A C 1
ATOM 2707 O O . ALA A 1 341 ? 10.182 -4.634 9.480 1.00 97.75 341 ALA A O 1
ATOM 2708 N N . ALA A 1 342 ? 11.873 -4.297 8.043 1.00 98.00 342 ALA A N 1
ATOM 2709 C CA . ALA A 1 342 ? 11.129 -4.742 6.866 1.00 98.00 342 ALA A CA 1
ATOM 2710 C C . ALA A 1 342 ? 10.772 -6.240 6.940 1.00 98.00 342 ALA A C 1
ATOM 2712 O O . ALA A 1 342 ? 9.631 -6.610 6.669 1.00 98.00 342 ALA A O 1
ATOM 2713 N N . ALA A 1 343 ? 11.703 -7.098 7.369 1.00 97.44 343 ALA A N 1
ATOM 2714 C CA . ALA A 1 343 ? 11.464 -8.533 7.531 1.00 97.44 343 ALA A CA 1
ATOM 2715 C C . ALA A 1 343 ? 10.440 -8.842 8.637 1.00 97.44 343 ALA A C 1
ATOM 2717 O O . ALA A 1 343 ? 9.635 -9.757 8.500 1.00 97.44 343 ALA A O 1
ATOM 2718 N N . ALA A 1 344 ? 10.408 -8.057 9.717 1.00 95.94 344 ALA A N 1
ATOM 2719 C CA . ALA A 1 344 ? 9.375 -8.183 10.744 1.00 95.94 344 ALA A CA 1
ATOM 2720 C C . ALA A 1 344 ? 7.967 -7.882 10.194 1.00 95.94 344 ALA A C 1
ATOM 2722 O O . ALA A 1 344 ? 6.986 -8.441 10.680 1.00 95.94 344 ALA A O 1
ATOM 2723 N N . ALA A 1 345 ? 7.868 -7.021 9.176 1.00 93.75 345 ALA A N 1
ATOM 2724 C CA . ALA A 1 345 ? 6.612 -6.670 8.519 1.00 93.75 345 ALA A CA 1
ATOM 2725 C C . ALA A 1 345 ? 6.202 -7.638 7.394 1.00 93.75 345 ALA A C 1
ATOM 2727 O O . ALA A 1 345 ? 5.008 -7.849 7.201 1.00 93.75 345 ALA A O 1
ATOM 2728 N N . LEU A 1 346 ? 7.161 -8.182 6.639 1.00 95.12 346 LEU A N 1
ATOM 2729 C CA . LEU A 1 346 ? 6.906 -8.991 5.437 1.00 95.12 346 LEU A CA 1
ATOM 2730 C C . LEU A 1 346 ? 7.139 -10.497 5.627 1.00 95.12 346 LEU A C 1
ATOM 2732 O O . LEU A 1 346 ? 6.734 -11.291 4.781 1.00 95.12 346 LEU A O 1
ATOM 2736 N N . GLY A 1 347 ? 7.815 -10.897 6.702 1.00 95.38 347 GLY A N 1
ATOM 2737 C CA . GLY A 1 347 ? 8.435 -12.213 6.821 1.00 95.38 347 GLY A CA 1
AT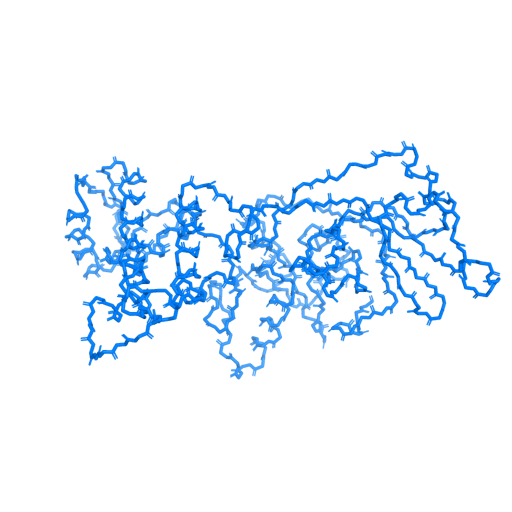OM 2738 C C . GLY A 1 347 ? 9.844 -12.256 6.205 1.00 95.38 347 GLY A C 1
ATOM 2739 O O . GLY A 1 347 ? 10.427 -11.215 5.890 1.00 95.38 347 GLY A O 1
ATOM 2740 N N . PRO A 1 348 ? 10.435 -13.457 6.055 1.00 95.38 348 PRO A N 1
ATOM 2741 C CA . PRO A 1 348 ? 11.782 -13.618 5.513 1.00 95.38 348 PRO A CA 1
ATOM 2742 C C . PRO A 1 348 ? 11.935 -12.997 4.118 1.00 95.38 348 PRO A C 1
ATOM 2744 O O . PRO A 1 348 ? 11.181 -13.313 3.199 1.00 95.38 348 PRO A O 1
ATOM 2747 N N . ILE A 1 349 ? 12.944 -12.140 3.948 1.00 97.69 349 ILE A N 1
ATOM 2748 C CA . ILE A 1 349 ? 13.235 -11.466 2.678 1.00 97.69 349 ILE A CA 1
ATOM 2749 C C . ILE A 1 349 ? 14.305 -12.259 1.928 1.00 97.69 349 ILE A C 1
ATOM 2751 O O . ILE A 1 349 ? 15.407 -12.466 2.434 1.00 97.69 349 ILE A O 1
ATOM 2755 N N . ARG A 1 350 ? 13.994 -12.675 0.697 1.00 97.06 350 ARG A N 1
ATOM 2756 C CA . ARG A 1 350 ? 14.966 -13.281 -0.218 1.00 97.06 350 ARG A CA 1
ATOM 2757 C C . ARG A 1 350 ? 15.614 -12.193 -1.069 1.00 97.06 350 ARG A C 1
ATOM 2759 O O . ARG A 1 350 ? 14.908 -11.450 -1.745 1.00 97.06 350 ARG A O 1
ATOM 2766 N N . ALA A 1 351 ? 16.942 -12.131 -1.050 1.00 97.00 351 ALA A N 1
ATOM 2767 C CA . ALA A 1 351 ? 17.704 -11.225 -1.898 1.00 97.00 351 ALA A CA 1
ATOM 2768 C C . ALA A 1 351 ? 17.486 -11.534 -3.388 1.00 97.00 351 ALA A C 1
ATOM 2770 O O . ALA A 1 351 ? 17.474 -12.700 -3.793 1.00 97.00 351 ALA A O 1
ATOM 2771 N N . VAL A 1 352 ? 17.336 -10.481 -4.189 1.00 95.31 352 VAL A N 1
ATOM 2772 C CA . VAL A 1 352 ? 17.232 -10.546 -5.649 1.00 95.31 352 VAL A CA 1
ATOM 2773 C C . VAL A 1 352 ? 18.260 -9.592 -6.243 1.00 95.31 352 VAL A C 1
ATOM 2775 O O . VAL A 1 352 ? 18.341 -8.435 -5.838 1.00 95.31 352 VAL A O 1
ATOM 2778 N N . GLN A 1 353 ? 19.026 -10.080 -7.214 1.00 91.69 353 GLN A N 1
ATOM 2779 C CA . GLN A 1 353 ? 19.885 -9.253 -8.055 1.00 91.69 353 GLN A CA 1
ATOM 2780 C C . GLN A 1 353 ? 19.231 -9.128 -9.426 1.00 91.69 353 GLN A C 1
ATOM 2782 O O . GLN A 1 353 ? 18.960 -10.134 -10.080 1.00 91.69 353 GLN A O 1
ATOM 2787 N N . LEU A 1 354 ? 18.948 -7.892 -9.822 1.00 92.25 354 LEU A N 1
ATOM 2788 C CA . LEU A 1 354 ? 18.413 -7.554 -11.135 1.00 92.25 354 LEU A CA 1
ATOM 2789 C C . LEU A 1 354 ? 19.512 -6.889 -11.970 1.00 92.25 354 LEU A C 1
ATOM 2791 O O . LEU A 1 354 ? 20.393 -6.237 -11.400 1.00 92.25 354 LEU A O 1
ATOM 2795 N N . PRO A 1 355 ? 19.485 -7.042 -13.304 1.00 93.00 355 PRO A N 1
ATOM 2796 C CA . PRO A 1 355 ? 20.361 -6.267 -14.170 1.00 93.00 355 PRO A CA 1
ATOM 2797 C C . PRO A 1 355 ? 20.056 -4.778 -14.007 1.00 93.00 355 PRO A C 1
ATOM 2799 O O . PRO A 1 355 ? 18.911 -4.405 -13.775 1.00 93.00 355 PRO A O 1
ATOM 2802 N N . SER A 1 356 ? 21.072 -3.927 -14.151 1.00 91.50 356 SER A N 1
ATOM 2803 C CA . SER A 1 356 ? 20.883 -2.477 -14.096 1.00 91.50 356 SER A CA 1
ATOM 2804 C C . SER A 1 356 ? 20.256 -1.990 -15.401 1.00 91.50 356 SER A C 1
ATOM 2806 O O . SER A 1 356 ? 20.938 -1.786 -16.404 1.00 91.50 356 SER A O 1
ATOM 2808 N N . VAL A 1 357 ? 18.934 -1.848 -15.384 1.00 93.00 357 VAL A N 1
ATOM 2809 C CA . VAL A 1 357 ? 18.128 -1.321 -16.492 1.00 93.00 357 VAL A CA 1
ATOM 2810 C C . VAL A 1 357 ? 17.273 -0.174 -15.977 1.00 93.00 357 VAL A C 1
ATOM 2812 O O . VAL A 1 357 ? 16.616 -0.305 -14.940 1.00 93.00 357 VAL A O 1
ATOM 2815 N N . ARG A 1 358 ? 17.279 0.945 -16.703 1.00 92.06 358 ARG A N 1
ATOM 2816 C CA . ARG A 1 358 ? 16.471 2.127 -16.401 1.00 92.06 358 ARG A CA 1
ATOM 2817 C C . ARG A 1 358 ? 16.100 2.861 -17.679 1.00 92.06 358 ARG A C 1
ATOM 2819 O O . ARG A 1 358 ? 16.896 2.902 -18.617 1.00 92.06 358 ARG A O 1
ATOM 2826 N N . LEU A 1 359 ? 14.930 3.487 -17.683 1.00 91.56 359 LEU A N 1
ATOM 2827 C CA . LEU A 1 359 ? 14.595 4.460 -18.716 1.00 91.56 359 LEU A CA 1
ATOM 2828 C C . LEU A 1 359 ? 15.438 5.739 -18.521 1.00 91.56 359 LEU A C 1
ATOM 2830 O O . LEU A 1 359 ? 15.835 6.060 -17.392 1.00 91.56 359 LEU A O 1
ATOM 2834 N N . PRO A 1 360 ? 15.754 6.470 -19.603 1.00 84.75 360 PRO A N 1
ATOM 2835 C CA . PRO A 1 360 ? 16.762 7.532 -19.579 1.00 84.75 360 PRO A CA 1
ATOM 2836 C C . PRO A 1 360 ? 16.333 8.778 -18.798 1.00 84.75 360 PRO A C 1
ATOM 2838 O O . PRO A 1 360 ? 17.186 9.533 -18.339 1.00 84.75 360 PRO A O 1
ATOM 2841 N N . SER A 1 361 ? 15.031 9.016 -18.639 1.00 78.31 361 SER A N 1
ATOM 2842 C CA . SER A 1 361 ? 14.510 10.224 -18.001 1.00 78.31 361 SER A CA 1
ATOM 2843 C C . SER A 1 361 ? 13.767 9.919 -16.706 1.00 78.31 361 SER A C 1
ATOM 2845 O O . SER A 1 361 ? 13.127 8.882 -16.545 1.00 78.31 361 SER A O 1
ATOM 2847 N N . SER A 1 362 ? 13.887 10.851 -15.766 1.00 81.50 362 SER A N 1
ATOM 2848 C CA . SER A 1 362 ? 13.260 10.806 -14.451 1.00 81.50 362 SER A CA 1
ATOM 2849 C C . SER A 1 362 ? 13.020 12.230 -13.995 1.00 81.50 362 SER A C 1
ATOM 2851 O O . SER A 1 362 ? 13.970 12.951 -13.693 1.00 81.50 362 SER A O 1
ATOM 2853 N N . THR A 1 363 ? 11.770 12.680 -14.006 1.00 81.50 363 THR A N 1
ATOM 2854 C CA . THR A 1 363 ? 11.463 14.038 -13.546 1.00 81.50 363 THR A CA 1
ATOM 2855 C C . THR A 1 363 ? 11.442 14.094 -12.025 1.00 81.50 363 THR A C 1
ATOM 2857 O O . THR A 1 363 ? 11.873 15.092 -11.448 1.00 81.50 363 THR A O 1
ATOM 2860 N N . PHE A 1 364 ? 10.972 13.032 -11.367 1.00 80.69 364 PHE A N 1
ATOM 2861 C CA . PHE A 1 364 ? 10.847 13.014 -9.916 1.00 80.69 364 PHE A CA 1
ATOM 2862 C C . PHE A 1 364 ? 12.160 12.624 -9.217 1.00 80.69 364 PHE A C 1
ATOM 2864 O O . PHE A 1 364 ? 12.447 13.130 -8.131 1.00 80.69 364 PHE A O 1
ATOM 2871 N N . TRP A 1 365 ? 13.002 11.805 -9.862 1.00 84.50 365 TRP A N 1
ATOM 2872 C CA . TRP A 1 365 ? 14.340 11.442 -9.366 1.00 84.50 365 TRP A CA 1
ATOM 2873 C C . TRP A 1 365 ? 15.433 11.655 -10.429 1.00 84.50 365 TRP A C 1
ATOM 2875 O O . TRP A 1 365 ? 15.977 10.666 -10.932 1.00 84.50 365 TRP A O 1
ATOM 2885 N N . PRO A 1 366 ? 15.758 12.907 -10.798 1.00 78.81 366 PRO A N 1
ATOM 2886 C CA . PRO A 1 366 ? 16.700 13.195 -11.884 1.00 78.81 366 PRO A CA 1
ATOM 2887 C C . PRO A 1 366 ? 18.118 12.689 -11.596 1.00 78.81 366 PRO A C 1
ATOM 2889 O O . PRO A 1 366 ? 18.818 12.263 -12.507 1.00 78.81 366 PRO A O 1
ATOM 2892 N N . ASP A 1 367 ? 18.510 12.665 -10.321 1.00 76.94 367 ASP A N 1
ATOM 2893 C CA . ASP A 1 367 ? 19.866 12.321 -9.891 1.00 76.94 367 ASP A CA 1
ATOM 2894 C C . ASP A 1 367 ? 20.013 10.860 -9.439 1.00 76.94 367 ASP A C 1
ATOM 2896 O O . ASP A 1 367 ? 20.950 10.537 -8.701 1.00 76.94 367 ASP A O 1
ATOM 2900 N N . ARG A 1 368 ? 19.089 9.961 -9.814 1.00 81.94 368 ARG A N 1
ATOM 2901 C CA . ARG A 1 368 ? 19.206 8.542 -9.436 1.00 81.94 368 ARG A CA 1
ATOM 2902 C C . ARG A 1 368 ? 20.539 7.954 -9.954 1.00 81.94 368 ARG A C 1
ATOM 2904 O O . ARG A 1 368 ? 20.897 8.252 -11.094 1.00 81.94 368 ARG A O 1
ATOM 2911 N N . PRO A 1 369 ? 21.289 7.195 -9.123 1.00 73.88 369 PRO A N 1
ATOM 2912 C CA . PRO A 1 369 ? 22.600 6.650 -9.489 1.00 73.88 369 PRO A CA 1
ATOM 2913 C C . PRO A 1 369 ? 22.561 5.854 -10.786 1.00 73.88 369 PRO A C 1
ATOM 2915 O O . PRO A 1 369 ? 21.625 5.038 -10.940 1.00 73.88 369 PRO A O 1
#

Foldseek 3Di:
DPPQVVLVVLLLVLLVVLFVLLQVLVCVVCVQKWWWAAPPDDIDIDGDDHLVSVQVVLCVCVVRVIFTDAPPDTHRANSGLVNSVVNCVSNVLFFFLVLVVVSVVSVVVNVCSVPPPDDDTDDNVSSVVSNLLSVQSSCSSVPHADDLRPRRHFFAKWAKWKWKAFPVLDIDIGHLCVLVDPDPPVPPPRTFIWIWIKGGHDADPPDPPHWPQPLFDWQFAQRTFADIGTDDDGDGSVVSNVCCVVPVDGIDTGQLGFAKWKWFDDVHTAFTGHLQSLLQDDPVVQDHKIWIKTHSGRCQVSVLVVQVVVVPQQFDPDAARTPRGSMGTQDMGGSVGNSVSVCVVVPDHHHDDDPGDTRQDDPPCRPHD

Organism: NCBI:txid1283301